Protein AF-L8LSF6-F1 (afdb_monomer)

Foldseek 3Di:
DEEEADQEEEEEEAEQEEYEYYQDHYAYEYEQYHYEYEEHNAYYAYEEADAYDAYAEENHAEAYEYEPHDPPPVPDHDADQDEYEYEDDHEAYEYEAGQHAYEYEDAYYAYEEENDHYQYEEYDHAEAYEYEDQYEAYEEEQYHYAYEEEDHHYAYEYEDAAEEYEYEQHDDEYEYEDYAYAYEEEPADEEYEYHPPHNPCPQDDLHEYEYERHYYAYEYEQDDQVDGQAADDRRGHYYHYAADDLSYAYAYHDDQNRHDADDDDDDDDAADDDDPDGGDDHDYPPDPDDDPVRHDHPPDD

Radius of gyration: 23.48 Å; Cα contacts (8 Å, |Δi|>4): 1046; chains: 1; bounding box: 62×34×68 Å

Secondary structure (DSSP, 8-state):
-EEE--SS--EEE--SS--EEE--SS--EEEEEESS-EEEEEESS-EEEEEESS-EEEEEES--EEESS-SSSTTSPPP-----EEEEEESS-EEEEESS--EEEEEESS-EEEEEBSS-EEEEEESS-EEE--BSS-EEEEEES--EEEEEES--EEEEEESS-EEEEEES--EEEEEESS-EEEEEESS-EEE-TT----TT---EEEEE--BS--EEEESBTTB-SS-SSSS--EEEESS--TT-EEEE-S-GGG------SSS-------TTS-------SS-S---TTS-------

pLDDT: mean 79.8, std 23.78, range [26.88, 98.88]

Structure (mmCIF, N/CA/C/O backbone):
data_AF-L8LSF6-F1
#
_entry.id   AF-L8LSF6-F1
#
loop_
_atom_site.group_PDB
_atom_site.id
_atom_site.type_symbol
_atom_site.label_atom_id
_atom_site.label_alt_id
_atom_site.label_comp_id
_atom_site.label_asym_id
_atom_site.label_entity_id
_atom_site.label_seq_id
_atom_site.pdbx_PDB_ins_code
_atom_site.Cartn_x
_atom_site.Cartn_y
_atom_site.Cartn_z
_atom_site.occupancy
_atom_site.B_iso_or_equiv
_atom_site.auth_seq_id
_atom_site.auth_comp_id
_atom_site.auth_asym_id
_atom_site.auth_atom_id
_atom_site.pdbx_PDB_model_num
ATOM 1 N N . MET A 1 1 ? 20.669 7.387 -18.468 1.00 93.50 1 MET A N 1
ATOM 2 C CA . MET A 1 1 ? 20.660 6.998 -19.905 1.00 93.50 1 MET A CA 1
ATOM 3 C C . MET A 1 1 ? 19.229 6.669 -20.332 1.00 93.50 1 MET A C 1
ATOM 5 O O . MET A 1 1 ? 18.447 6.375 -19.453 1.00 93.50 1 MET A O 1
ATOM 9 N N . LYS A 1 2 ? 18.848 6.714 -21.621 1.00 97.69 2 LYS A N 1
ATOM 10 C CA . LYS A 1 2 ? 17.538 6.194 -22.075 1.00 97.69 2 LYS A CA 1
ATOM 11 C C . LYS A 1 2 ? 17.713 4.888 -22.855 1.00 97.69 2 LYS A C 1
ATOM 13 O O . LYS A 1 2 ? 18.494 4.874 -23.808 1.00 97.69 2 LYS A O 1
ATOM 18 N N . ILE A 1 3 ? 16.976 3.846 -22.477 1.00 98.06 3 ILE A N 1
ATOM 19 C CA . ILE A 1 3 ? 16.931 2.532 -23.132 1.00 98.06 3 ILE A CA 1
ATOM 20 C C . ILE A 1 3 ? 15.466 2.223 -23.457 1.00 98.06 3 ILE A C 1
ATOM 22 O O . ILE A 1 3 ? 14.592 2.432 -22.625 1.00 98.06 3 ILE A O 1
ATOM 26 N N . VAL A 1 4 ? 15.192 1.771 -24.680 1.00 98.44 4 VAL A N 1
ATOM 27 C CA . VAL A 1 4 ? 13.837 1.418 -25.126 1.00 98.44 4 VAL A CA 1
ATOM 28 C C . VAL A 1 4 ? 13.896 0.051 -25.792 1.00 98.44 4 VAL A C 1
ATOM 30 O O . VAL A 1 4 ? 14.754 -0.158 -26.658 1.00 98.44 4 VAL A O 1
ATOM 33 N N . GLY A 1 5 ? 13.008 -0.844 -25.372 1.00 97.56 5 GLY A N 1
ATOM 34 C CA . GLY A 1 5 ? 12.790 -2.157 -25.952 1.00 97.56 5 GLY A CA 1
ATOM 35 C C . GLY A 1 5 ? 12.143 -2.107 -27.336 1.00 97.56 5 GLY A C 1
ATOM 36 O O . GLY A 1 5 ? 12.086 -1.084 -28.031 1.00 97.56 5 GLY A O 1
ATOM 37 N N . THR A 1 6 ? 11.697 -3.271 -27.769 1.00 98.06 6 THR A N 1
ATOM 38 C CA . THR A 1 6 ? 10.973 -3.533 -29.005 1.00 98.06 6 THR A CA 1
ATOM 39 C C . THR A 1 6 ? 9.492 -3.750 -28.691 1.00 98.06 6 THR A C 1
ATOM 41 O O . THR A 1 6 ? 8.981 -3.210 -27.731 1.00 98.06 6 THR A O 1
ATOM 44 N N . LEU A 1 7 ? 8.744 -4.436 -29.559 1.00 97.62 7 LEU A N 1
ATOM 45 C CA . LEU A 1 7 ? 7.342 -4.792 -29.284 1.00 97.62 7 LEU A CA 1
ATOM 46 C C . LEU A 1 7 ? 7.189 -6.279 -28.921 1.00 97.62 7 LEU A C 1
ATOM 48 O O . LEU A 1 7 ? 6.108 -6.844 -29.083 1.00 97.62 7 LEU A O 1
ATOM 52 N N . ASN A 1 8 ? 8.294 -6.934 -28.576 1.00 97.50 8 ASN A N 1
ATOM 53 C CA . ASN A 1 8 ? 8.340 -8.323 -28.136 1.00 97.50 8 ASN A CA 1
ATOM 54 C C . ASN A 1 8 ? 9.028 -8.354 -26.772 1.00 97.50 8 ASN A C 1
ATOM 56 O O . ASN A 1 8 ? 9.638 -7.372 -26.400 1.00 97.50 8 ASN A O 1
ATOM 60 N N . ALA A 1 9 ? 9.041 -9.517 -26.124 1.00 98.31 9 ALA A N 1
ATOM 61 C CA . ALA A 1 9 ? 9.809 -9.721 -24.901 1.00 98.31 9 ALA A CA 1
ATOM 62 C C . ALA A 1 9 ? 11.292 -9.330 -25.063 1.00 98.31 9 ALA A C 1
ATOM 64 O O . ALA A 1 9 ? 12.011 -9.906 -25.893 1.00 98.31 9 ALA A O 1
ATOM 65 N N . ASP A 1 10 ? 11.741 -8.404 -24.226 1.00 98.44 10 ASP A N 1
ATOM 66 C CA . ASP A 1 10 ? 13.081 -7.845 -24.188 1.00 98.44 10 ASP A CA 1
ATOM 67 C C . ASP A 1 10 ? 13.754 -8.040 -22.821 1.00 98.44 10 ASP A C 1
ATOM 69 O O . ASP A 1 10 ? 13.126 -8.221 -21.781 1.00 98.44 10 ASP A O 1
ATOM 73 N N . LEU A 1 11 ? 15.088 -8.006 -22.833 1.00 97.88 11 LEU A N 1
ATOM 74 C CA . LEU A 1 11 ? 15.914 -7.926 -21.630 1.00 97.88 11 LEU A CA 1
ATOM 75 C C . LEU A 1 11 ? 16.660 -6.593 -21.654 1.00 97.88 11 LEU A C 1
ATOM 77 O O . LEU A 1 11 ? 17.573 -6.409 -22.467 1.00 97.88 11 LEU A O 1
ATOM 81 N N . LEU A 1 12 ? 16.283 -5.683 -20.762 1.00 97.69 12 LEU A N 1
ATOM 82 C CA . LEU A 1 12 ? 16.881 -4.359 -20.634 1.00 97.69 12 LEU A CA 1
ATOM 83 C C . LEU A 1 12 ? 17.707 -4.276 -19.348 1.00 97.69 12 LEU A C 1
ATOM 85 O O . LEU A 1 12 ? 17.296 -4.747 -18.293 1.00 97.69 12 LEU A O 1
ATOM 89 N N . GLN A 1 13 ? 18.884 -3.663 -19.444 1.00 96.62 13 GLN A N 1
ATOM 90 C CA . GLN A 1 13 ? 19.806 -3.498 -18.324 1.00 96.62 13 GLN A CA 1
ATOM 91 C C . GLN A 1 13 ? 20.358 -2.078 -18.344 1.00 96.62 13 GLN A C 1
ATOM 93 O O . GLN A 1 13 ? 21.020 -1.680 -19.311 1.00 96.62 13 GLN A O 1
ATOM 98 N N . GLY A 1 14 ? 20.099 -1.338 -17.275 1.00 95.88 14 GLY A N 1
ATOM 99 C CA . GLY A 1 14 ? 20.700 -0.044 -17.033 1.00 95.88 14 GLY A CA 1
ATOM 100 C C . GLY A 1 14 ? 22.121 -0.142 -16.477 1.00 95.88 14 GLY A C 1
ATOM 101 O O . GLY A 1 14 ? 22.715 -1.219 -16.361 1.00 95.88 14 GLY A O 1
ATOM 102 N N . ASN A 1 15 ? 22.724 1.014 -16.230 1.00 93.50 15 ASN A N 1
ATOM 103 C CA . ASN A 1 15 ? 24.092 1.141 -15.739 1.00 93.50 15 ASN A CA 1
ATOM 104 C C . ASN A 1 15 ? 24.115 1.736 -14.323 1.00 93.50 15 ASN A C 1
ATOM 106 O O . ASN A 1 15 ? 23.178 1.553 -13.570 1.00 93.50 15 ASN A O 1
ATOM 110 N N . SER A 1 16 ? 25.224 2.361 -13.919 1.00 94.44 16 SER A N 1
ATOM 111 C CA . SER A 1 16 ? 25.367 2.952 -12.582 1.00 94.44 16 SER A CA 1
ATOM 112 C C . SER A 1 16 ? 24.934 4.422 -12.497 1.00 94.44 16 SER A C 1
ATOM 114 O O . SER A 1 16 ? 25.357 5.125 -11.583 1.00 94.44 16 SER A O 1
ATOM 116 N N . GLU A 1 17 ? 24.234 4.918 -13.513 1.00 95.44 17 GLU A N 1
ATOM 117 C CA . GLU A 1 17 ? 23.751 6.295 -13.609 1.00 95.44 17 GLU A CA 1
ATOM 118 C C . GLU A 1 17 ? 22.226 6.268 -13.655 1.00 95.44 17 GLU A C 1
ATOM 120 O O . GLU A 1 17 ? 21.672 5.303 -14.158 1.00 95.44 17 GLU A O 1
ATOM 125 N N . ASP A 1 18 ? 21.562 7.376 -13.336 1.00 96.62 18 ASP A N 1
ATOM 126 C CA . ASP A 1 18 ? 20.107 7.515 -13.478 1.00 96.62 18 ASP A CA 1
ATOM 127 C C . ASP A 1 18 ? 19.631 7.166 -14.903 1.00 96.62 18 ASP A C 1
ATOM 129 O O . ASP A 1 18 ? 20.057 7.773 -15.905 1.00 96.62 18 ASP A O 1
ATOM 133 N N . ASN A 1 19 ? 18.783 6.151 -15.035 1.00 97.56 19 ASN A N 1
ATOM 134 C CA . ASN A 1 19 ? 18.293 5.595 -16.290 1.00 97.56 19 ASN A CA 1
ATOM 135 C C . ASN A 1 19 ? 16.781 5.776 -16.471 1.00 97.56 19 ASN A C 1
ATOM 137 O O . ASN A 1 19 ? 16.013 5.887 -15.533 1.00 97.56 19 ASN A O 1
ATOM 141 N N . LEU A 1 20 ? 16.357 5.824 -17.732 1.00 98.12 20 LEU A N 1
ATOM 142 C CA . LEU A 1 20 ? 14.969 5.710 -18.161 1.00 98.12 20 LEU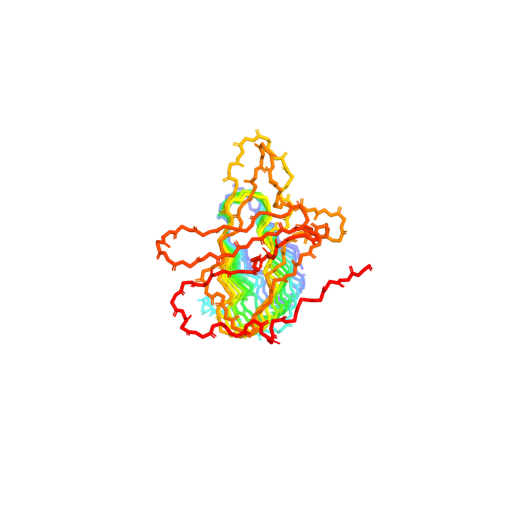 A CA 1
ATOM 143 C C . LEU A 1 20 ? 14.879 4.475 -19.054 1.00 98.12 20 LEU A C 1
ATOM 145 O O . LEU A 1 20 ? 15.460 4.477 -20.146 1.00 98.12 20 LEU A O 1
ATOM 149 N N . LEU A 1 21 ? 14.181 3.444 -18.591 1.00 98.56 21 LEU A N 1
ATOM 150 C CA . LEU A 1 21 ? 14.007 2.176 -19.293 1.00 98.56 21 LEU A CA 1
ATOM 151 C C . LEU A 1 21 ? 12.530 1.976 -19.649 1.00 98.56 21 LEU A C 1
ATOM 153 O O . LEU A 1 21 ? 11.662 2.126 -18.796 1.00 98.56 21 LEU A O 1
ATOM 157 N N . GLU A 1 22 ? 12.248 1.659 -20.913 1.00 98.62 22 GLU A N 1
ATOM 158 C CA . GLU A 1 22 ? 10.890 1.448 -21.437 1.00 98.62 22 GLU A CA 1
ATOM 159 C C . GLU A 1 22 ? 10.792 0.089 -22.148 1.00 98.62 22 GLU A C 1
ATOM 161 O O . GLU A 1 22 ? 11.479 -0.096 -23.155 1.00 98.62 22 GLU A O 1
ATOM 166 N N . GLY A 1 23 ? 9.942 -0.819 -21.655 1.00 98.19 23 GLY A N 1
ATOM 167 C CA . GLY A 1 23 ? 9.688 -2.151 -22.231 1.00 98.19 23 GLY A CA 1
ATOM 168 C C . GLY A 1 23 ? 8.837 -2.115 -23.506 1.00 98.19 23 GLY A C 1
ATOM 169 O O . GLY A 1 23 ? 9.268 -2.570 -24.562 1.00 98.19 23 GLY A O 1
ATOM 170 N N . LEU A 1 24 ? 7.729 -1.363 -23.456 1.00 98.12 24 LEU A N 1
ATOM 171 C CA . LEU A 1 24 ? 6.716 -1.161 -24.508 1.00 98.12 24 LEU A CA 1
ATOM 172 C C . LEU A 1 24 ? 5.642 -2.255 -24.577 1.00 98.12 24 LEU A C 1
ATOM 174 O O . LEU A 1 24 ? 4.530 -2.046 -24.108 1.00 98.12 24 LEU A O 1
ATOM 178 N N . GLN A 1 25 ? 5.876 -3.322 -25.333 1.00 97.50 25 GLN A N 1
ATOM 179 C CA . GLN A 1 25 ? 4.923 -4.414 -25.531 1.00 97.50 25 GLN A CA 1
ATOM 180 C C . GLN A 1 25 ? 5.674 -5.727 -25.411 1.00 97.50 25 GLN A C 1
ATOM 182 O O . GLN A 1 25 ? 6.729 -5.869 -26.019 1.00 97.50 25 GLN A O 1
ATOM 187 N N . GLY A 1 26 ? 5.016 -6.726 -24.839 1.00 97.94 26 GLY A N 1
ATOM 188 C CA . GLY A 1 26 ? 5.622 -8.031 -24.620 1.00 97.94 26 GLY A CA 1
ATOM 189 C C . GLY A 1 26 ? 6.007 -8.171 -23.158 1.00 97.94 26 GLY A C 1
ATOM 190 O O . GLY A 1 26 ? 5.872 -7.237 -22.397 1.00 97.94 26 GLY A O 1
ATOM 191 N N . ASN A 1 27 ? 6.414 -9.373 -22.773 1.00 98.50 27 ASN A N 1
ATOM 192 C CA . ASN A 1 27 ? 6.751 -9.661 -21.387 1.00 98.50 27 ASN A CA 1
ATOM 193 C C . ASN A 1 27 ? 8.243 -9.398 -21.207 1.00 98.50 27 ASN A C 1
ATOM 195 O O . ASN A 1 27 ? 9.072 -10.216 -21.629 1.00 98.50 27 ASN A O 1
ATOM 199 N N . ASP A 1 28 ? 8.571 -8.250 -20.645 1.00 98.56 28 ASP A N 1
ATOM 200 C CA . ASP A 1 28 ? 9.918 -7.720 -20.566 1.00 98.56 28 ASP A CA 1
ATOM 201 C C . ASP A 1 28 ? 10.577 -8.047 -19.227 1.00 98.56 28 ASP A C 1
ATOM 203 O O . ASP A 1 28 ? 9.947 -8.317 -18.208 1.00 98.56 28 ASP A O 1
ATOM 207 N N . THR A 1 29 ? 11.905 -8.062 -19.217 1.00 98.06 29 THR A N 1
ATOM 208 C CA . THR A 1 29 ? 12.697 -8.096 -17.989 1.00 98.06 29 THR A CA 1
ATOM 209 C C . THR A 1 29 ? 13.601 -6.878 -17.963 1.00 98.06 29 THR A C 1
ATOM 211 O O . THR A 1 29 ? 14.464 -6.728 -18.832 1.00 98.06 29 THR A O 1
ATOM 214 N N . ILE A 1 30 ? 13.422 -6.011 -16.970 1.00 97.62 30 ILE A N 1
ATOM 215 C CA . ILE A 1 30 ? 14.096 -4.715 -16.904 1.00 97.62 30 ILE A CA 1
ATOM 216 C C . ILE A 1 30 ? 14.821 -4.567 -15.567 1.00 97.62 30 ILE A C 1
ATOM 218 O O . ILE A 1 30 ? 14.207 -4.653 -14.509 1.00 97.62 30 ILE A O 1
ATOM 222 N N . PHE A 1 31 ? 16.125 -4.302 -15.631 1.00 96.38 31 PHE A N 1
ATOM 223 C CA . PHE A 1 31 ? 16.976 -4.013 -14.476 1.00 96.38 31 PHE A CA 1
ATOM 224 C C . PHE A 1 31 ? 17.451 -2.556 -14.527 1.00 96.38 31 PHE A C 1
ATOM 226 O O . PHE A 1 31 ? 18.089 -2.172 -15.513 1.00 96.38 31 PHE A O 1
ATOM 233 N N . GLY A 1 32 ? 17.164 -1.766 -13.489 1.00 95.00 32 GLY A N 1
ATOM 234 C CA . GLY A 1 32 ? 17.585 -0.365 -13.353 1.00 95.00 32 GLY A CA 1
ATOM 235 C C . GLY A 1 32 ? 19.099 -0.235 -13.220 1.00 95.00 32 GLY A C 1
ATOM 236 O O . GLY A 1 32 ? 19.755 0.351 -14.081 1.00 95.00 32 GLY A O 1
ATOM 237 N N . GLY A 1 33 ? 19.674 -0.935 -12.244 1.00 92.12 33 GLY A N 1
ATOM 238 C CA . GLY A 1 33 ? 21.109 -0.912 -11.993 1.00 92.12 33 GLY A CA 1
ATOM 239 C C . GLY A 1 33 ? 21.443 -0.117 -10.736 1.00 92.12 33 GLY A C 1
ATOM 240 O O . GLY A 1 33 ? 20.967 -0.399 -9.643 1.00 92.12 33 GLY A O 1
ATOM 241 N N . SER A 1 34 ? 22.365 0.832 -10.839 1.00 90.88 34 SER A N 1
ATOM 242 C CA . SER A 1 34 ? 22.569 1.792 -9.749 1.00 90.88 34 SER A CA 1
ATOM 243 C C . SER A 1 34 ? 22.211 3.187 -10.220 1.00 90.88 34 SER A C 1
ATOM 245 O O . SER A 1 34 ? 22.379 3.491 -11.395 1.00 90.88 34 SER A O 1
ATOM 247 N N . GLY A 1 35 ? 21.890 4.068 -9.283 1.00 91.69 35 GLY A N 1
ATOM 248 C CA . GLY A 1 35 ? 21.400 5.402 -9.608 1.00 91.69 35 GLY A CA 1
ATOM 249 C C . GLY A 1 35 ? 19.890 5.447 -9.458 1.00 91.69 35 GLY A C 1
ATOM 250 O O . GLY A 1 35 ? 19.274 4.468 -9.066 1.00 91.69 35 GLY A O 1
ATOM 251 N N . ASN A 1 36 ? 19.314 6.617 -9.695 1.00 94.12 36 ASN A N 1
ATOM 252 C CA . ASN A 1 36 ? 17.884 6.812 -9.522 1.00 94.12 36 ASN A CA 1
ATOM 253 C C . ASN A 1 36 ? 17.183 6.547 -10.849 1.00 94.12 36 ASN A C 1
ATOM 255 O O . ASN A 1 36 ? 17.224 7.392 -11.755 1.00 94.12 36 ASN A O 1
ATOM 259 N N . ASP A 1 37 ? 16.563 5.382 -10.978 1.00 96.56 37 ASP A N 1
ATOM 260 C CA . ASP A 1 37 ? 16.039 4.920 -12.250 1.00 96.56 37 ASP A CA 1
ATOM 261 C C . ASP A 1 37 ? 14.533 5.165 -12.387 1.00 96.56 37 ASP A C 1
ATOM 263 O O . ASP A 1 37 ? 13.763 5.264 -11.435 1.00 96.56 37 ASP A O 1
ATOM 267 N N . THR A 1 38 ? 14.087 5.309 -13.630 1.00 98.00 38 THR A N 1
ATOM 268 C CA . THR A 1 38 ? 12.677 5.279 -14.014 1.00 98.00 38 THR A CA 1
ATOM 269 C C . THR A 1 38 ? 12.462 4.089 -14.934 1.00 98.00 38 THR A C 1
ATOM 271 O O . THR A 1 38 ? 13.026 4.040 -16.031 1.00 98.00 38 THR A O 1
ATOM 274 N N . ILE A 1 39 ? 11.636 3.142 -14.502 1.00 98.38 39 ILE A N 1
ATOM 275 C CA . ILE A 1 39 ? 11.377 1.880 -15.194 1.00 98.38 39 ILE A CA 1
ATOM 276 C C . ILE A 1 39 ? 9.898 1.814 -15.571 1.00 98.38 39 ILE A C 1
ATOM 278 O O . ILE A 1 39 ? 9.035 1.948 -14.708 1.00 98.38 39 ILE A O 1
ATOM 282 N N . LEU A 1 40 ? 9.611 1.613 -16.858 1.00 98.56 40 LEU A N 1
ATOM 283 C CA . LEU A 1 40 ? 8.259 1.548 -17.415 1.00 98.56 40 LEU A CA 1
ATOM 284 C C . LEU A 1 40 ? 8.085 0.235 -18.199 1.00 98.56 40 LEU A C 1
ATOM 286 O O . LEU A 1 40 ? 8.625 0.134 -19.305 1.00 98.56 40 LEU A O 1
ATOM 290 N N . GLY A 1 41 ? 7.340 -0.737 -17.665 1.00 98.19 41 GLY A N 1
ATOM 291 C CA . GLY A 1 41 ? 7.027 -2.006 -18.350 1.00 98.19 41 GLY A CA 1
ATOM 292 C C . GLY A 1 41 ? 6.088 -1.804 -19.546 1.00 98.19 41 GLY A C 1
ATOM 293 O O . GLY A 1 41 ? 6.440 -2.048 -20.701 1.00 98.19 41 GLY A O 1
ATOM 294 N N . GLN A 1 42 ? 4.995 -1.083 -19.293 1.00 98.25 42 GLN A N 1
ATOM 295 C CA . GLN A 1 42 ? 3.930 -0.700 -20.224 1.00 98.25 42 GLN A CA 1
ATOM 296 C C . GLN A 1 42 ? 2.914 -1.795 -20.533 1.00 98.25 42 GLN A C 1
ATOM 298 O O . GLN A 1 42 ? 1.793 -1.666 -20.067 1.00 98.25 42 GLN A O 1
ATOM 303 N N . LYS A 1 43 ? 3.175 -2.760 -21.414 1.00 98.31 43 LYS A N 1
ATOM 304 C CA . LYS A 1 43 ? 2.180 -3.785 -21.772 1.00 98.31 43 LYS A CA 1
ATOM 305 C C . LYS A 1 43 ? 2.823 -5.153 -21.812 1.00 98.31 43 LYS A C 1
ATOM 307 O O . LYS A 1 43 ? 3.681 -5.369 -22.657 1.00 98.31 43 LYS A O 1
ATOM 312 N N . GLY A 1 44 ? 2.175 -6.112 -21.179 1.00 98.38 44 GLY A N 1
ATOM 313 C CA . GLY A 1 44 ? 2.676 -7.468 -21.041 1.00 98.38 44 GLY A CA 1
ATOM 314 C C . GLY A 1 44 ? 2.850 -7.771 -19.567 1.00 98.38 44 GLY A C 1
ATOM 315 O O . GLY A 1 44 ? 2.636 -6.903 -18.738 1.00 98.38 44 GLY A O 1
ATOM 316 N N . ASP A 1 45 ? 3.170 -9.021 -19.264 1.00 98.56 45 ASP A N 1
ATOM 317 C CA . ASP A 1 45 ? 3.470 -9.414 -17.890 1.00 98.56 45 ASP A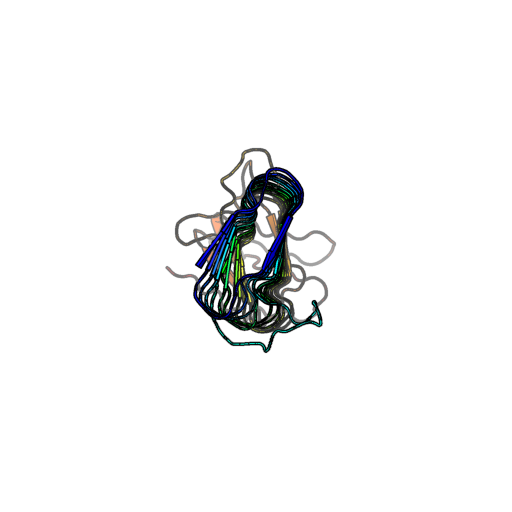 CA 1
ATOM 318 C C . ASP A 1 45 ? 4.982 -9.250 -17.683 1.00 98.56 45 ASP A C 1
ATOM 320 O O . ASP A 1 45 ? 5.769 -10.081 -18.162 1.00 98.56 45 ASP A O 1
ATOM 324 N N . ASP A 1 46 ? 5.387 -8.169 -17.029 1.00 98.56 46 ASP A N 1
ATOM 325 C CA . ASP A 1 46 ? 6.770 -7.715 -16.939 1.00 98.56 46 ASP A CA 1
ATOM 326 C C . ASP A 1 46 ? 7.443 -8.108 -15.614 1.00 98.56 46 ASP A C 1
ATOM 328 O O . ASP A 1 46 ? 6.820 -8.247 -14.561 1.00 98.56 46 ASP A O 1
ATOM 332 N N . LEU A 1 47 ? 8.767 -8.275 -15.648 1.00 97.81 47 LEU A N 1
ATOM 333 C CA . LEU A 1 47 ? 9.621 -8.396 -14.466 1.00 97.81 47 LEU A CA 1
ATOM 334 C C . LEU A 1 47 ? 10.503 -7.152 -14.348 1.00 97.81 47 LEU A C 1
ATOM 336 O O . LEU A 1 47 ? 11.457 -6.983 -15.112 1.00 97.81 47 LEU A O 1
ATOM 340 N N . LEU A 1 48 ? 10.222 -6.310 -13.358 1.00 97.62 48 LEU A N 1
ATOM 341 C CA . LEU A 1 48 ? 10.888 -5.023 -13.165 1.00 97.62 48 LEU A CA 1
ATOM 342 C C . LEU A 1 48 ? 11.704 -5.031 -11.872 1.00 97.62 48 LEU A C 1
ATOM 344 O O . LEU A 1 48 ? 11.196 -5.391 -10.812 1.00 97.62 48 LEU A O 1
ATOM 348 N N . VAL A 1 49 ? 12.974 -4.632 -11.948 1.00 95.75 49 VAL A N 1
ATOM 349 C CA . VAL A 1 49 ? 13.891 -4.611 -10.803 1.00 95.75 49 VAL A CA 1
ATOM 350 C C . VAL A 1 49 ? 14.615 -3.268 -10.733 1.00 95.75 49 VAL A C 1
ATOM 352 O O . VAL A 1 49 ? 15.398 -2.965 -11.632 1.00 95.75 49 VAL A O 1
ATOM 355 N N . GLY A 1 50 ? 14.384 -2.485 -9.674 1.00 92.88 50 GLY A N 1
ATOM 356 C CA . GLY A 1 50 ? 15.043 -1.181 -9.465 1.00 92.88 50 GLY A CA 1
ATOM 357 C C . GLY A 1 50 ? 16.542 -1.318 -9.185 1.00 92.88 50 GLY A C 1
ATOM 358 O O . GLY A 1 50 ? 17.374 -0.808 -9.925 1.00 92.88 50 GLY A O 1
ATOM 359 N N . GLU A 1 51 ? 16.872 -2.184 -8.221 1.00 91.12 51 GLU A N 1
ATOM 360 C CA . GLU A 1 51 ? 18.216 -2.423 -7.674 1.00 91.12 51 GLU A CA 1
ATOM 361 C C . GLU A 1 51 ? 18.688 -1.363 -6.657 1.00 91.12 51 GLU A C 1
ATOM 363 O O . GLU A 1 51 ? 18.360 -1.501 -5.477 1.00 91.12 51 GLU A O 1
ATOM 368 N N . SER A 1 52 ? 19.578 -0.424 -6.994 1.00 89.44 52 SER A N 1
ATOM 369 C CA . SER A 1 52 ? 20.145 0.513 -6.005 1.00 89.44 52 SER A CA 1
ATOM 370 C C . SER A 1 52 ? 19.952 1.971 -6.377 1.00 89.44 52 SER A C 1
ATOM 372 O O . SER A 1 52 ? 20.646 2.472 -7.247 1.00 89.44 52 SER A O 1
ATOM 374 N N . GLY A 1 53 ? 19.203 2.683 -5.554 1.00 89.25 53 GLY A N 1
ATOM 375 C CA . GLY A 1 53 ? 18.975 4.115 -5.665 1.00 89.25 53 GLY A CA 1
ATOM 376 C C . GLY A 1 53 ? 17.543 4.402 -5.245 1.00 89.25 53 GLY A C 1
ATOM 377 O O . GLY A 1 53 ? 16.890 3.528 -4.673 1.00 89.25 53 GLY A O 1
ATOM 378 N N . PHE A 1 54 ? 17.084 5.618 -5.525 1.00 91.25 54 PHE A N 1
ATOM 379 C CA . PHE A 1 54 ? 15.673 5.973 -5.487 1.00 91.25 54 PHE A CA 1
ATOM 380 C C . PHE A 1 54 ? 15.073 5.673 -6.859 1.00 91.25 54 PHE A C 1
ATOM 382 O O . PHE A 1 54 ? 15.316 6.414 -7.815 1.00 91.25 54 PHE A O 1
ATOM 389 N N . ASP A 1 55 ? 14.259 4.631 -6.942 1.00 94.56 55 ASP A N 1
ATOM 390 C CA . ASP A 1 55 ? 13.662 4.182 -8.191 1.00 94.56 55 ASP A CA 1
ATOM 391 C C . ASP A 1 55 ? 12.171 4.531 -8.273 1.00 94.56 55 ASP A C 1
ATOM 393 O O . ASP A 1 55 ? 11.426 4.519 -7.285 1.00 94.56 55 ASP A O 1
ATOM 397 N N . VAL A 1 56 ? 11.725 4.836 -9.493 1.00 97.25 56 VAL A N 1
ATOM 398 C CA . VAL A 1 56 ? 10.313 4.970 -9.862 1.00 97.25 56 VAL A CA 1
ATOM 399 C C . VAL A 1 56 ? 9.967 3.867 -10.851 1.00 97.25 56 VAL A C 1
ATOM 401 O O . VAL A 1 56 ? 10.455 3.873 -11.983 1.00 97.25 56 VAL A O 1
ATOM 404 N N . ILE A 1 57 ? 9.105 2.939 -10.448 1.00 97.88 57 ILE A N 1
ATOM 405 C CA . ILE A 1 57 ? 8.762 1.754 -11.242 1.00 97.88 57 ILE A CA 1
ATOM 406 C C . ILE A 1 57 ? 7.264 1.746 -11.551 1.00 97.88 57 ILE A C 1
ATOM 408 O O . ILE A 1 57 ? 6.441 1.972 -10.665 1.00 97.88 57 ILE A O 1
ATOM 412 N N . GLN A 1 58 ? 6.912 1.497 -12.810 1.00 98.44 58 GLN A N 1
ATOM 413 C CA . GLN A 1 58 ? 5.534 1.307 -13.267 1.00 98.44 58 GLN A CA 1
ATOM 414 C C . GLN A 1 58 ? 5.447 0.014 -14.077 1.00 98.44 58 GLN A C 1
ATOM 416 O O . GLN A 1 58 ? 6.125 -0.087 -15.104 1.00 98.44 58 GLN A O 1
ATOM 421 N N . GLY A 1 59 ? 4.627 -0.932 -13.614 1.00 97.75 59 GLY A N 1
ATOM 422 C CA . GLY A 1 59 ? 4.294 -2.172 -14.318 1.00 97.75 59 GLY A CA 1
ATOM 423 C C . GLY A 1 59 ? 3.583 -1.860 -15.629 1.00 97.75 59 GLY A C 1
ATOM 424 O O . GLY A 1 59 ? 4.184 -1.873 -16.704 1.00 97.75 59 GLY A O 1
ATOM 425 N N . GLY A 1 60 ? 2.356 -1.359 -15.516 1.00 98.06 60 GLY A N 1
ATOM 426 C CA . GLY A 1 60 ? 1.553 -0.928 -16.649 1.00 98.06 60 GLY A CA 1
ATOM 427 C C . GLY A 1 60 ? 0.341 -1.827 -16.826 1.00 98.06 60 GLY A C 1
ATOM 428 O O . GLY A 1 60 ? -0.547 -1.839 -15.990 1.00 98.06 60 GLY A O 1
ATOM 429 N N . ASN A 1 61 ? 0.217 -2.463 -17.981 1.00 97.88 61 ASN A N 1
ATOM 430 C CA . ASN A 1 61 ? -0.893 -3.335 -18.319 1.00 97.88 61 ASN A CA 1
ATOM 431 C C . ASN A 1 61 ? -0.412 -4.780 -18.390 1.00 97.88 61 ASN A C 1
ATOM 433 O O . ASN A 1 61 ? 0.277 -5.121 -19.349 1.00 97.88 61 ASN A O 1
ATOM 437 N N . GLY A 1 62 ? -0.958 -5.643 -17.550 1.00 97.81 62 GLY A N 1
ATOM 438 C CA . GLY A 1 62 ? -0.564 -7.042 -17.461 1.00 97.81 62 GLY A CA 1
ATOM 439 C C . GLY A 1 62 ? -0.291 -7.391 -16.011 1.00 97.81 62 GLY A C 1
ATOM 440 O O . GLY A 1 62 ? -0.373 -6.540 -15.143 1.00 97.81 62 GLY A O 1
ATOM 441 N N . ASN A 1 63 ? -0.032 -8.661 -15.741 1.00 98.31 63 ASN A N 1
ATOM 442 C CA . ASN A 1 63 ? 0.232 -9.095 -14.377 1.00 98.31 63 ASN A CA 1
ATOM 443 C C . ASN A 1 63 ? 1.737 -9.008 -14.128 1.00 98.31 63 ASN A C 1
ATOM 445 O O . ASN A 1 63 ? 2.489 -9.926 -14.474 1.00 98.31 63 ASN A O 1
ATOM 449 N N . ASP A 1 64 ? 2.172 -7.912 -13.532 1.00 98.44 64 ASP A N 1
ATOM 450 C CA . ASP A 1 64 ? 3.570 -7.556 -13.395 1.00 98.44 64 ASP A CA 1
ATOM 451 C C . ASP A 1 64 ? 4.175 -8.086 -12.091 1.00 98.44 64 ASP A C 1
ATOM 453 O O . ASP A 1 64 ? 3.520 -8.357 -11.083 1.00 98.44 64 ASP A O 1
ATOM 457 N N . THR A 1 65 ? 5.490 -8.280 -12.100 1.00 98.06 65 THR A N 1
ATOM 458 C CA . THR A 1 65 ? 6.274 -8.564 -10.899 1.00 98.06 65 THR A CA 1
ATOM 459 C C . THR A 1 65 ? 7.326 -7.484 -10.723 1.00 98.06 65 THR A C 1
ATOM 461 O O . THR A 1 65 ? 8.272 -7.374 -11.503 1.00 98.06 65 THR A O 1
ATOM 464 N N . ILE A 1 66 ? 7.186 -6.710 -9.655 1.00 96.62 66 ILE A N 1
ATOM 465 C CA . ILE A 1 66 ? 8.039 -5.578 -9.332 1.00 96.62 66 ILE A CA 1
ATOM 466 C C . ILE A 1 66 ? 8.850 -5.907 -8.083 1.00 96.62 66 ILE A C 1
ATOM 468 O O . ILE A 1 66 ? 8.311 -6.132 -7.001 1.00 96.62 66 ILE A O 1
ATOM 472 N N . TYR A 1 67 ? 10.169 -5.878 -8.224 1.00 94.38 67 TYR A N 1
ATOM 473 C CA . TYR A 1 67 ? 11.102 -5.839 -7.109 1.00 94.38 67 TYR A CA 1
ATOM 474 C C . TYR A 1 67 ? 11.715 -4.448 -7.057 1.00 94.38 67 TYR A C 1
ATOM 476 O O . TYR A 1 67 ? 12.647 -4.148 -7.804 1.00 94.38 67 TYR A O 1
ATOM 484 N N . VAL A 1 68 ? 11.234 -3.609 -6.143 1.00 88.38 68 VAL A N 1
ATOM 485 C CA . VAL A 1 68 ? 11.860 -2.311 -5.865 1.00 88.38 68 VAL A CA 1
ATOM 486 C C . VAL A 1 68 ? 13.344 -2.525 -5.571 1.00 88.38 68 VAL A C 1
ATOM 488 O O . VAL A 1 68 ? 14.217 -1.920 -6.190 1.00 88.38 68 VAL A O 1
ATOM 491 N N . LYS A 1 69 ? 13.638 -3.518 -4.724 1.00 82.50 69 LYS A N 1
ATOM 492 C CA . LYS A 1 69 ? 14.991 -4.010 -4.502 1.00 82.50 69 LYS A CA 1
ATOM 493 C C . LYS A 1 69 ? 15.010 -5.522 -4.352 1.00 82.50 69 LYS A C 1
ATOM 495 O O . LYS A 1 69 ? 14.113 -6.124 -3.777 1.00 82.50 69 LYS A O 1
ATOM 500 N N . THR A 1 70 ? 16.066 -6.161 -4.843 1.00 64.88 70 THR A N 1
ATOM 501 C CA . THR A 1 70 ? 16.250 -7.611 -4.706 1.00 64.88 70 THR A CA 1
ATOM 502 C C . THR A 1 70 ? 17.358 -7.950 -3.710 1.00 64.88 70 THR A C 1
ATOM 504 O O . THR A 1 70 ? 18.387 -7.289 -3.654 1.00 64.88 70 THR A O 1
ATOM 507 N N . THR A 1 71 ? 17.196 -9.045 -2.966 1.00 51.66 71 THR A N 1
ATOM 508 C CA . THR A 1 71 ? 18.324 -9.891 -2.523 1.00 51.66 71 THR A CA 1
ATOM 509 C C . THR A 1 71 ? 18.242 -11.312 -3.108 1.00 51.66 71 THR A C 1
ATOM 511 O O . THR A 1 71 ? 19.201 -12.083 -3.018 1.00 51.66 71 THR A O 1
ATOM 514 N N . GLU A 1 72 ? 17.115 -11.666 -3.743 1.00 45.44 72 GLU A N 1
ATOM 515 C CA . GLU A 1 72 ? 16.771 -13.027 -4.177 1.00 45.44 72 GLU A CA 1
ATOM 516 C C . GLU A 1 72 ? 17.143 -13.335 -5.631 1.00 45.44 72 GLU A C 1
ATOM 518 O O . GLU A 1 72 ? 17.570 -14.453 -5.945 1.00 45.44 72 GLU A O 1
ATOM 523 N N . VAL A 1 73 ? 17.113 -12.337 -6.514 1.00 46.97 73 VAL A N 1
ATOM 524 C CA . VAL A 1 73 ? 17.883 -12.374 -7.758 1.00 46.97 73 VAL A CA 1
ATOM 525 C C . VAL A 1 73 ? 19.347 -12.264 -7.341 1.00 46.97 73 VAL A C 1
ATOM 527 O O . VAL A 1 73 ? 19.876 -11.171 -7.157 1.00 46.97 73 VAL A O 1
ATOM 530 N N . LYS A 1 74 ? 19.970 -13.429 -7.116 1.00 39.09 74 LYS A N 1
ATOM 531 C CA . LYS A 1 74 ? 21.362 -13.681 -6.685 1.00 39.09 74 LYS A CA 1
ATOM 532 C C . LYS A 1 74 ? 22.434 -13.121 -7.631 1.00 39.09 74 LYS A C 1
ATOM 534 O O . LYS A 1 74 ? 23.451 -13.775 -7.867 1.00 39.09 74 LYS A O 1
ATOM 539 N N . LEU A 1 75 ? 22.217 -11.945 -8.202 1.00 41.12 75 LEU A N 1
ATOM 540 C CA . LEU A 1 75 ? 23.161 -11.325 -9.098 1.00 41.12 75 LEU A CA 1
ATOM 541 C C . LEU A 1 75 ? 23.848 -10.106 -8.479 1.00 41.12 75 LEU A C 1
ATOM 543 O O . LEU A 1 75 ? 25.067 -10.200 -8.408 1.00 41.12 75 LEU A O 1
ATOM 547 N N . PHE A 1 76 ? 23.201 -9.052 -7.946 1.00 35.88 76 PHE A N 1
ATOM 548 C CA . PHE A 1 76 ? 23.998 -7.836 -7.635 1.00 35.88 76 PHE A CA 1
ATOM 549 C C . PHE A 1 76 ? 23.609 -6.884 -6.487 1.00 35.88 76 PHE A C 1
ATOM 551 O O . PHE A 1 76 ? 24.382 -5.962 -6.238 1.00 35.88 76 PHE A O 1
ATOM 558 N N . ALA A 1 77 ? 22.529 -7.055 -5.727 1.00 38.88 77 ALA A N 1
ATOM 559 C CA . ALA A 1 77 ? 22.099 -5.963 -4.841 1.00 38.88 77 ALA A CA 1
ATOM 560 C C . ALA A 1 77 ? 22.612 -6.057 -3.385 1.00 38.88 77 ALA A C 1
ATOM 562 O O . ALA A 1 77 ? 22.384 -7.026 -2.660 1.00 38.88 77 ALA A O 1
ATOM 563 N N . THR A 1 78 ? 23.295 -4.995 -2.944 1.00 42.97 78 THR A N 1
ATOM 564 C CA . THR A 1 78 ? 23.475 -4.646 -1.527 1.00 42.97 78 THR A CA 1
ATOM 565 C C . THR A 1 78 ? 22.285 -3.804 -1.085 1.00 42.97 78 THR A C 1
ATOM 567 O O . THR A 1 78 ? 22.052 -2.746 -1.669 1.00 42.97 78 THR A O 1
ATOM 570 N N . ALA A 1 79 ? 21.538 -4.259 -0.077 1.00 51.84 79 ALA A N 1
ATOM 571 C CA . ALA A 1 79 ? 20.431 -3.509 0.511 1.00 51.84 79 ALA A CA 1
ATOM 572 C C . ALA A 1 79 ? 20.886 -2.104 0.959 1.00 51.84 79 ALA A C 1
ATOM 574 O O . ALA A 1 79 ? 21.960 -1.940 1.542 1.00 51.84 79 ALA A O 1
ATOM 575 N N . THR A 1 80 ? 20.106 -1.086 0.602 1.00 57.53 80 THR A N 1
ATOM 576 C CA . THR A 1 80 ? 20.279 0.308 1.035 1.00 57.53 80 THR A CA 1
ATOM 577 C C . THR A 1 80 ? 18.914 0.781 1.511 1.00 57.53 80 THR A C 1
ATOM 579 O O . THR A 1 80 ? 17.901 0.337 0.982 1.00 57.53 80 THR A O 1
ATOM 582 N N . SER A 1 81 ? 18.894 1.658 2.510 1.00 68.81 81 SER A N 1
ATOM 583 C CA . SER A 1 81 ? 17.686 2.168 3.169 1.00 68.81 81 SER A CA 1
ATOM 584 C C . SER A 1 81 ? 17.012 3.302 2.381 1.00 68.81 81 SER A C 1
ATOM 586 O O . SER A 1 81 ? 16.650 4.325 2.967 1.00 68.81 81 SER A O 1
ATOM 588 N N . GLU A 1 82 ? 16.985 3.212 1.053 1.00 82.31 82 GLU A N 1
ATOM 589 C CA . GLU A 1 82 ? 16.429 4.270 0.204 1.00 82.31 82 GLU A CA 1
ATOM 590 C C . GLU A 1 82 ? 14.942 4.035 -0.025 1.00 82.31 82 GLU A C 1
ATOM 592 O O . GLU A 1 82 ? 14.534 2.909 -0.268 1.00 82.31 82 GLU A O 1
ATOM 597 N N . SER A 1 83 ? 14.155 5.102 0.092 1.00 87.81 83 SER A N 1
ATOM 598 C CA . SER A 1 83 ? 12.736 5.113 -0.262 1.00 87.81 83 SER A CA 1
ATOM 599 C C . SER A 1 83 ? 12.554 4.976 -1.766 1.00 87.81 83 SER A C 1
ATOM 601 O O . SER A 1 83 ? 13.354 5.524 -2.512 1.00 87.81 83 SER A O 1
ATOM 603 N N . ASN A 1 84 ? 11.470 4.355 -2.211 1.00 92.00 84 ASN A N 1
ATOM 604 C CA . ASN A 1 84 ? 11.138 4.220 -3.627 1.00 92.00 84 ASN A CA 1
ATOM 605 C C . ASN A 1 84 ? 9.647 4.424 -3.878 1.00 92.00 84 ASN A C 1
ATOM 607 O O . ASN A 1 84 ? 8.841 4.558 -2.951 1.00 92.00 84 ASN A O 1
ATOM 611 N N . LEU A 1 85 ? 9.285 4.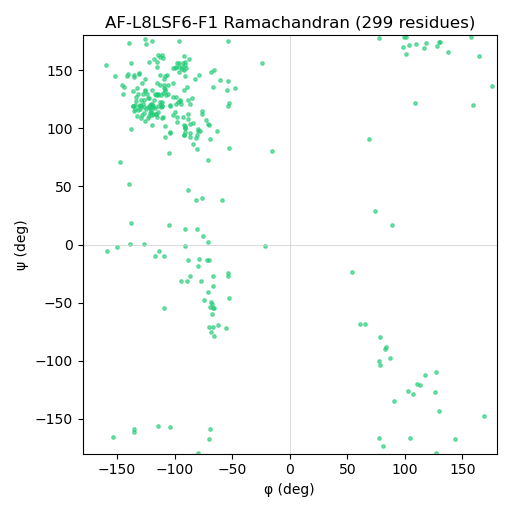446 -5.160 1.00 95.19 85 LEU A N 1
ATOM 612 C CA . LEU A 1 85 ? 7.912 4.580 -5.614 1.00 95.19 85 LEU A CA 1
ATOM 613 C C . LEU A 1 85 ? 7.585 3.515 -6.666 1.00 95.19 85 LEU A C 1
ATOM 615 O O . LEU A 1 85 ? 8.183 3.506 -7.742 1.00 95.19 85 LEU A O 1
ATOM 619 N N . ALA A 1 86 ? 6.603 2.661 -6.383 1.00 96.62 86 ALA A N 1
ATOM 620 C CA . ALA A 1 86 ? 6.156 1.619 -7.305 1.00 96.62 86 ALA A CA 1
ATOM 621 C C . ALA A 1 86 ? 4.651 1.691 -7.582 1.00 96.62 86 ALA A C 1
ATOM 623 O O . ALA A 1 86 ? 3.852 1.964 -6.684 1.00 96.62 86 ALA A O 1
ATOM 624 N N . TYR A 1 87 ? 4.285 1.411 -8.830 1.00 98.06 87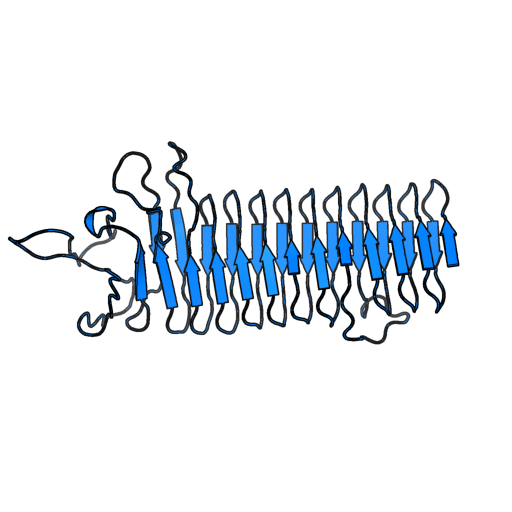 TYR A N 1
ATOM 625 C CA . TYR A 1 87 ? 2.910 1.273 -9.297 1.00 98.06 87 TYR A CA 1
ATOM 626 C C . TYR A 1 87 ? 2.761 -0.045 -10.065 1.00 98.06 87 TYR A C 1
ATOM 628 O O . TYR A 1 87 ? 3.493 -0.245 -11.035 1.00 98.06 87 TYR A O 1
ATOM 636 N N . GLY A 1 88 ? 1.820 -0.901 -9.664 1.00 97.25 88 GLY A N 1
ATOM 637 C CA . GLY A 1 88 ? 1.411 -2.078 -10.440 1.00 97.25 88 GLY A CA 1
ATOM 638 C C . GLY A 1 88 ? 0.654 -1.675 -11.711 1.00 97.25 88 GLY A C 1
ATOM 639 O O . GLY A 1 88 ? 1.133 -1.864 -12.823 1.00 97.25 88 GLY A O 1
ATOM 640 N N . ASN A 1 89 ? -0.394 -0.869 -11.512 1.00 98.19 89 ASN A N 1
ATOM 641 C CA . ASN A 1 89 ? -1.299 -0.293 -12.510 1.00 98.19 89 ASN A CA 1
ATOM 642 C C . ASN A 1 89 ? -2.492 -1.190 -12.874 1.00 98.19 89 ASN A C 1
ATOM 644 O O . ASN A 1 89 ? -3.526 -1.039 -12.233 1.00 98.19 89 ASN A O 1
ATOM 648 N N . GLN A 1 90 ? -2.458 -1.963 -13.957 1.00 98.06 90 GLN A N 1
ATOM 649 C CA . GLN A 1 90 ? -3.576 -2.827 -14.351 1.00 98.06 90 GLN A CA 1
ATOM 650 C C . GLN A 1 90 ? -3.132 -4.277 -14.395 1.00 98.06 90 GLN A C 1
ATOM 652 O O . GLN A 1 90 ? -2.378 -4.619 -15.296 1.00 98.06 90 GLN A O 1
ATOM 657 N N . GLY A 1 91 ? -3.768 -5.139 -13.617 1.00 98.00 91 GLY A N 1
ATOM 658 C CA . GLY A 1 91 ? -3.489 -6.569 -13.609 1.00 98.00 91 GLY A CA 1
ATOM 659 C C . GLY A 1 91 ? -3.293 -7.058 -12.186 1.00 98.00 91 GLY A C 1
ATOM 660 O O . GLY A 1 91 ? -3.320 -6.279 -11.254 1.00 98.00 91 GLY A O 1
ATOM 661 N N . ASP A 1 92 ? -3.150 -8.367 -12.021 1.00 98.62 92 ASP A N 1
ATOM 662 C CA . ASP A 1 92 ? -2.891 -8.954 -10.705 1.00 98.62 92 ASP A CA 1
ATOM 663 C C . ASP A 1 92 ? -1.373 -8.943 -10.446 1.00 98.62 92 ASP A C 1
ATOM 665 O O . ASP A 1 92 ? -0.651 -9.871 -10.856 1.00 98.62 92 ASP A O 1
ATOM 669 N N . ASP A 1 93 ? -0.887 -7.891 -9.795 1.00 98.56 93 ASP A N 1
ATOM 670 C CA . ASP A 1 93 ? 0.531 -7.575 -9.661 1.00 98.56 93 ASP A CA 1
ATOM 671 C C . ASP A 1 93 ? 1.168 -8.178 -8.403 1.00 98.56 93 ASP A C 1
ATOM 673 O O . ASP A 1 93 ? 0.533 -8.505 -7.398 1.00 98.56 93 ASP A O 1
ATOM 677 N N . ARG A 1 94 ? 2.490 -8.356 -8.442 1.00 98.56 94 ARG A N 1
ATOM 678 C CA . ARG A 1 94 ? 3.305 -8.751 -7.284 1.00 98.56 94 ARG A CA 1
ATOM 679 C C . ARG A 1 94 ? 4.375 -7.713 -7.039 1.00 98.56 94 ARG A C 1
ATOM 681 O O . ARG A 1 94 ? 5.330 -7.637 -7.807 1.00 98.56 94 ARG A O 1
ATOM 688 N N . ILE A 1 95 ? 4.257 -6.961 -5.953 1.00 97.62 95 ILE A N 1
ATOM 689 C CA . ILE A 1 95 ? 5.150 -5.844 -5.655 1.00 97.62 95 ILE A CA 1
ATOM 690 C C . ILE A 1 95 ? 5.866 -6.082 -4.329 1.00 97.62 95 ILE A C 1
ATOM 692 O O . ILE A 1 95 ? 5.252 -6.206 -3.272 1.00 97.62 95 ILE A O 1
ATOM 696 N N . PHE A 1 96 ? 7.192 -6.116 -4.388 1.00 95.69 96 PHE A N 1
ATOM 697 C CA . PHE A 1 96 ? 8.067 -6.265 -3.233 1.00 95.69 96 PHE A CA 1
ATOM 698 C C . PHE A 1 96 ? 8.879 -4.983 -3.050 1.00 95.69 96 PHE A C 1
ATOM 700 O O . PHE A 1 96 ? 9.650 -4.602 -3.938 1.00 95.69 96 PHE A O 1
ATOM 707 N N . GLY A 1 97 ? 8.696 -4.338 -1.900 1.00 93.88 97 GLY A N 1
ATOM 708 C CA . GLY A 1 97 ? 9.460 -3.188 -1.433 1.00 93.88 97 GLY A CA 1
ATOM 709 C C . GLY A 1 97 ? 10.903 -3.537 -1.065 1.00 93.88 97 GLY A C 1
ATOM 710 O O . GLY A 1 97 ? 11.486 -4.523 -1.532 1.00 93.88 97 GLY A O 1
ATOM 711 N N . SER A 1 98 ? 11.509 -2.693 -0.243 1.00 90.50 98 SER A N 1
ATOM 712 C CA . SER A 1 98 ? 12.929 -2.703 0.087 1.00 90.50 98 SER A CA 1
ATOM 713 C C . SER A 1 98 ? 13.165 -2.528 1.596 1.00 90.50 98 SER A C 1
ATOM 715 O O . SER A 1 98 ? 12.311 -2.836 2.411 1.00 90.50 98 SER A O 1
ATOM 717 N N . GLU A 1 99 ? 14.376 -2.134 2.000 1.00 89.81 99 GLU A N 1
ATOM 718 C CA . GLU A 1 99 ? 14.662 -1.798 3.407 1.00 89.81 99 GLU A CA 1
ATOM 719 C C . GLU A 1 99 ? 14.438 -0.303 3.725 1.00 89.81 99 GLU A C 1
ATOM 721 O O . GLU A 1 99 ? 14.723 0.144 4.843 1.00 89.81 99 GLU A O 1
ATOM 726 N N . GLY A 1 100 ? 14.055 0.500 2.729 1.00 90.88 100 GLY A N 1
ATOM 727 C CA . GLY A 1 100 ? 13.727 1.911 2.901 1.00 90.88 100 GLY A CA 1
ATOM 728 C C . GLY A 1 100 ? 12.230 2.143 3.067 1.00 90.88 100 GLY A C 1
ATOM 729 O O . GLY A 1 100 ? 11.436 1.229 2.958 1.00 90.88 100 GLY A O 1
ATOM 730 N N . ASN A 1 101 ? 11.849 3.395 3.329 1.00 94.19 101 ASN A N 1
ATOM 731 C CA . ASN A 1 101 ? 10.440 3.762 3.477 1.00 94.19 101 ASN A CA 1
ATOM 732 C C . ASN A 1 101 ? 9.808 3.905 2.091 1.00 94.19 101 ASN A C 1
ATOM 734 O O . ASN A 1 101 ? 9.965 4.958 1.461 1.00 94.19 101 ASN A O 1
ATOM 738 N N . ASP A 1 102 ? 9.129 2.880 1.613 1.00 95.75 102 ASP A N 1
ATOM 739 C CA . ASP A 1 102 ? 8.608 2.819 0.257 1.00 95.75 102 ASP A CA 1
ATOM 740 C C . ASP A 1 102 ? 7.165 3.329 0.166 1.00 95.75 102 ASP A C 1
ATOM 742 O O . ASP A 1 102 ? 6.402 3.367 1.134 1.00 95.75 102 ASP A O 1
ATOM 746 N N . THR A 1 103 ? 6.780 3.779 -1.026 1.00 97.62 103 THR A N 1
ATOM 747 C CA . THR A 1 103 ? 5.381 4.042 -1.369 1.00 97.62 103 THR A CA 1
ATOM 748 C C . THR A 1 103 ? 4.982 3.144 -2.530 1.00 97.62 103 THR A C 1
ATOM 750 O O . THR A 1 103 ? 5.556 3.240 -3.615 1.00 97.62 103 THR A O 1
ATOM 753 N N . ILE A 1 104 ? 3.998 2.277 -2.307 1.00 98.38 104 ILE A N 1
ATOM 754 C CA . ILE A 1 104 ? 3.599 1.240 -3.259 1.00 98.38 104 ILE A CA 1
ATOM 755 C C . ILE A 1 104 ? 2.095 1.322 -3.506 1.00 98.38 104 ILE A C 1
ATOM 757 O O . ILE A 1 104 ? 1.318 1.344 -2.555 1.00 98.38 104 ILE A O 1
ATOM 761 N N . TYR A 1 105 ? 1.703 1.343 -4.779 1.00 98.62 105 TYR A N 1
ATOM 762 C CA . TYR A 1 105 ? 0.310 1.308 -5.223 1.00 98.62 105 TYR A CA 1
ATOM 763 C C . TYR A 1 105 ? 0.080 0.091 -6.128 1.00 98.62 105 TYR A C 1
ATOM 765 O O . TYR A 1 105 ? 0.694 0.026 -7.194 1.00 98.62 105 TYR A O 1
ATOM 773 N N . GLY A 1 106 ? -0.818 -0.818 -5.757 1.00 98.44 106 GLY A N 1
ATOM 774 C CA . GLY A 1 106 ? -1.294 -1.899 -6.631 1.00 98.44 106 GLY A CA 1
ATOM 775 C C . GLY A 1 106 ? -2.108 -1.344 -7.806 1.00 98.44 106 GLY A C 1
ATOM 776 O O . GLY A 1 106 ? -1.659 -1.336 -8.953 1.00 98.44 106 GLY A O 1
ATOM 777 N N . ASN A 1 107 ? -3.137 -0.564 -7.474 1.00 98.50 107 ASN A N 1
ATOM 778 C CA . ASN A 1 107 ? -4.118 0.098 -8.338 1.00 98.50 107 ASN A CA 1
ATOM 779 C C . ASN A 1 107 ? -5.289 -0.788 -8.778 1.00 98.50 107 ASN A C 1
ATOM 781 O O . ASN A 1 107 ? -6.339 -0.657 -8.172 1.00 98.50 107 ASN A O 1
ATOM 785 N N . GLN A 1 108 ? -5.225 -1.519 -9.892 1.00 98.44 108 GLN A N 1
ATOM 786 C CA . GLN A 1 108 ? -6.356 -2.332 -10.361 1.00 98.44 108 GLN A CA 1
ATOM 787 C C . GLN A 1 108 ? -5.940 -3.789 -10.481 1.00 98.44 108 GLN A C 1
ATOM 789 O O . GLN A 1 108 ? -5.088 -4.069 -11.313 1.00 98.44 108 GLN A O 1
ATOM 794 N N . GLY A 1 109 ? -6.677 -4.696 -9.851 1.00 98.50 109 GLY A N 1
ATOM 795 C CA . GLY A 1 109 ? -6.440 -6.135 -9.912 1.00 98.50 109 GLY A CA 1
ATOM 796 C C . GLY A 1 109 ? -6.345 -6.728 -8.514 1.00 98.50 109 GLY A C 1
ATOM 797 O O . GLY A 1 109 ? -6.561 -6.038 -7.536 1.00 98.50 109 GLY A O 1
ATOM 798 N N . GLN A 1 110 ? -6.109 -8.032 -8.422 1.00 98.69 110 GLN A N 1
ATOM 799 C CA . GLN A 1 110 ? -5.850 -8.689 -7.138 1.00 98.69 110 GLN A CA 1
ATOM 800 C C . GLN A 1 110 ? -4.345 -8.702 -6.888 1.00 98.69 110 GLN A C 1
ATOM 802 O O . GLN A 1 110 ? -3.631 -9.604 -7.354 1.00 98.69 110 GLN A O 1
ATOM 807 N N . ASP A 1 111 ? -3.865 -7.704 -6.165 1.00 98.81 111 ASP A N 1
ATOM 808 C CA . ASP A 1 111 ? -2.452 -7.435 -5.991 1.00 98.81 111 ASP A CA 1
ATOM 809 C C . ASP A 1 111 ? -1.881 -8.120 -4.746 1.00 98.81 111 ASP A C 1
ATOM 811 O O . ASP A 1 111 ? -2.534 -8.347 -3.726 1.00 98.81 111 ASP A O 1
ATOM 815 N N . VAL A 1 112 ? -0.595 -8.462 -4.816 1.00 98.81 112 VAL A N 1
ATOM 816 C CA . VAL A 1 112 ? 0.188 -8.915 -3.664 1.00 98.81 112 VAL A CA 1
ATOM 817 C C . VAL A 1 112 ? 1.296 -7.912 -3.401 1.00 98.81 112 VAL A C 1
ATOM 819 O O . VAL A 1 112 ? 2.252 -7.822 -4.174 1.00 98.81 112 VAL A O 1
ATOM 822 N N . ILE A 1 113 ? 1.210 -7.208 -2.276 1.00 98.62 113 ILE A N 1
ATOM 823 C CA . ILE A 1 113 ? 2.158 -6.161 -1.890 1.00 98.62 113 ILE A CA 1
ATOM 824 C C . ILE A 1 113 ? 2.885 -6.559 -0.601 1.00 98.62 113 ILE A C 1
ATOM 826 O O . ILE A 1 113 ? 2.269 -6.906 0.406 1.00 98.62 113 ILE A O 1
ATOM 830 N N . VAL A 1 114 ? 4.216 -6.476 -0.603 1.00 98.06 114 VAL A N 1
ATOM 831 C CA . VAL A 1 114 ? 5.054 -6.711 0.583 1.00 98.06 114 VAL A CA 1
ATOM 832 C C . VAL A 1 114 ? 6.009 -5.535 0.779 1.00 98.06 114 VAL A C 1
ATOM 834 O O . VAL A 1 114 ? 6.932 -5.378 -0.015 1.00 98.06 114 VAL A O 1
ATOM 837 N N . GLY A 1 115 ? 5.817 -4.741 1.838 1.00 95.81 115 GLY A N 1
ATOM 838 C CA . GLY A 1 115 ? 6.632 -3.554 2.155 1.00 95.81 115 GLY A CA 1
ATOM 839 C C . GLY A 1 115 ? 8.081 -3.874 2.538 1.00 95.81 115 GLY A C 1
ATOM 840 O O . GLY A 1 115 ? 8.999 -3.226 2.055 1.00 95.81 115 GLY A O 1
ATOM 841 N N . MET A 1 116 ? 8.286 -4.994 3.247 1.00 93.56 116 MET A N 1
ATOM 842 C CA . MET A 1 116 ? 9.566 -5.489 3.783 1.00 93.56 116 MET A CA 1
ATOM 843 C C . MET A 1 116 ? 10.041 -4.777 5.057 1.00 93.56 116 MET A C 1
ATOM 845 O O . MET A 1 116 ? 9.683 -5.203 6.154 1.00 93.56 116 MET A O 1
ATOM 849 N N . ALA A 1 117 ? 10.963 -3.828 4.983 1.00 92.50 117 ALA A N 1
ATOM 850 C CA . ALA A 1 117 ? 11.423 -3.124 6.172 1.00 92.50 117 ALA A CA 1
ATOM 851 C C . ALA A 1 117 ? 11.437 -1.636 5.894 1.00 92.50 117 ALA A C 1
ATOM 853 O O . ALA A 1 117 ? 11.994 -1.218 4.898 1.00 92.50 117 ALA A O 1
ATOM 854 N N . GLY A 1 118 ? 10.928 -0.843 6.824 1.00 94.06 118 GLY A N 1
ATOM 855 C CA . GLY A 1 118 ? 10.804 0.590 6.605 1.00 94.06 118 GLY A CA 1
ATOM 856 C C . GLY A 1 118 ? 9.464 1.067 7.128 1.00 94.06 118 GLY A C 1
ATOM 857 O O . GLY A 1 118 ? 8.592 0.281 7.466 1.00 94.06 118 GLY A O 1
ATOM 858 N N . ASP A 1 119 ? 9.309 2.374 7.274 1.00 96.44 119 ASP A N 1
ATOM 859 C CA . ASP A 1 119 ? 7.991 2.947 7.534 1.00 96.44 119 ASP A CA 1
ATOM 860 C C . ASP A 1 119 ? 7.284 3.125 6.174 1.00 96.44 119 ASP A C 1
ATOM 862 O O . ASP A 1 119 ? 7.395 4.196 5.564 1.00 96.44 119 ASP A O 1
ATOM 866 N N . ASP A 1 120 ? 6.604 2.083 5.686 1.00 98.12 120 ASP A N 1
ATOM 867 C CA . ASP A 1 120 ? 6.054 2.042 4.324 1.00 98.12 120 ASP A CA 1
ATOM 868 C C . ASP A 1 120 ? 4.645 2.642 4.212 1.00 98.12 120 ASP A C 1
ATOM 870 O O . ASP A 1 120 ? 3.900 2.785 5.185 1.00 98.12 120 ASP A O 1
ATOM 874 N N . SER A 1 121 ? 4.262 3.027 2.995 1.00 98.12 121 SER A N 1
ATOM 875 C CA . SER A 1 121 ? 2.886 3.384 2.631 1.00 98.12 121 SER A CA 1
ATOM 876 C C . SER A 1 121 ? 2.413 2.503 1.480 1.00 98.12 121 SER A C 1
ATOM 878 O O . SER A 1 121 ? 2.875 2.655 0.350 1.00 98.12 121 SER A O 1
ATOM 880 N N . LEU A 1 122 ? 1.501 1.585 1.783 1.00 98.62 122 LEU A N 1
ATOM 881 C CA . LEU A 1 122 ? 1.044 0.517 0.903 1.00 98.62 122 LEU A CA 1
ATOM 882 C C . LEU A 1 122 ? -0.445 0.715 0.601 1.00 98.62 122 LEU A C 1
ATOM 884 O O . LEU A 1 122 ? -1.241 0.884 1.525 1.00 98.62 122 LEU A O 1
ATOM 888 N N . TYR A 1 123 ? -0.803 0.707 -0.678 1.00 98.75 123 TYR A N 1
ATOM 889 C CA . TYR A 1 123 ? -2.169 0.907 -1.159 1.00 98.75 123 TYR A CA 1
ATOM 890 C C . TYR A 1 123 ? -2.518 -0.215 -2.138 1.00 98.75 123 TYR A C 1
ATOM 892 O O . TYR A 1 123 ? -1.826 -0.339 -3.150 1.00 98.75 123 TYR A O 1
ATOM 900 N N . GLY A 1 124 ? -3.555 -0.999 -1.845 1.00 98.62 124 GLY A N 1
ATOM 901 C CA . GLY A 1 124 ? -4.076 -2.056 -2.714 1.00 98.62 124 GLY A CA 1
ATOM 902 C C . GLY A 1 124 ? -4.753 -1.462 -3.942 1.00 98.62 124 GLY A C 1
ATOM 903 O O . GLY A 1 124 ? -4.144 -1.373 -5.004 1.00 98.62 124 GLY A O 1
ATOM 904 N N . GLY A 1 125 ? -5.913 -0.838 -3.754 1.00 98.56 125 GLY A N 1
ATOM 905 C CA . GLY A 1 125 ? -6.634 -0.126 -4.801 1.00 98.56 125 GLY A CA 1
ATOM 906 C C . GLY A 1 125 ? -7.995 -0.749 -5.072 1.00 98.56 125 GLY A C 1
ATOM 907 O O . GLY A 1 125 ? -8.907 -0.552 -4.283 1.00 98.56 125 GLY A O 1
ATOM 908 N N . LEU A 1 126 ? -8.176 -1.347 -6.245 1.00 98.38 126 LEU A N 1
ATOM 909 C CA . LEU A 1 126 ? -9.395 -2.036 -6.657 1.00 98.38 126 LEU A CA 1
ATOM 910 C C . LEU A 1 126 ? -9.091 -3.521 -6.820 1.00 98.38 126 LEU A C 1
ATOM 912 O O . LEU A 1 126 ? -8.277 -3.843 -7.681 1.00 98.38 126 LEU A O 1
ATOM 916 N N . GLY A 1 127 ? -9.880 -4.390 -6.203 1.00 98.56 127 GLY A N 1
ATOM 917 C CA . GLY A 1 127 ? -9.732 -5.842 -6.270 1.00 98.56 127 GLY A CA 1
ATOM 918 C C . GLY A 1 127 ? -9.429 -6.427 -4.895 1.00 98.56 127 GLY A C 1
ATOM 919 O O . GLY A 1 127 ? -9.204 -5.697 -3.950 1.00 98.56 127 GLY A O 1
ATOM 920 N N . ASP A 1 128 ? -9.486 -7.755 -4.780 1.00 98.75 128 ASP A N 1
ATOM 921 C CA . ASP A 1 128 ? -9.199 -8.436 -3.513 1.00 98.75 128 ASP A CA 1
ATOM 922 C C . ASP A 1 128 ? -7.669 -8.528 -3.317 1.00 98.75 128 ASP A C 1
ATOM 924 O O . ASP A 1 128 ? -7.009 -9.408 -3.894 1.00 98.75 128 ASP A O 1
ATOM 928 N N . ASP A 1 129 ? -7.096 -7.631 -2.518 1.00 98.88 129 ASP A N 1
ATOM 929 C CA . ASP A 1 129 ? -5.654 -7.462 -2.361 1.00 98.88 129 ASP A CA 1
ATOM 930 C C . ASP A 1 129 ? -5.084 -8.216 -1.148 1.00 98.88 129 ASP A C 1
ATOM 932 O O . ASP A 1 129 ? -5.729 -8.477 -0.131 1.00 98.88 129 ASP A O 1
ATOM 936 N N . THR A 1 130 ? -3.805 -8.585 -1.219 1.00 98.88 130 THR A N 1
ATOM 937 C CA . THR A 1 130 ? -3.045 -9.130 -0.085 1.00 98.88 130 THR A CA 1
ATOM 938 C C . THR A 1 130 ? -1.837 -8.254 0.204 1.00 98.88 130 THR A C 1
ATOM 940 O O . THR A 1 130 ? -0.878 -8.232 -0.569 1.00 98.88 130 THR A O 1
ATOM 943 N N . ILE A 1 131 ? -1.829 -7.589 1.360 1.00 98.81 131 ILE A N 1
ATOM 944 C CA . ILE A 1 131 ? -0.806 -6.594 1.696 1.00 98.81 131 ILE A CA 1
ATOM 945 C C . ILE A 1 131 ? -0.131 -6.918 3.029 1.00 98.81 131 ILE A C 1
ATOM 947 O O . ILE A 1 131 ? -0.792 -7.177 4.034 1.00 98.81 131 ILE A O 1
ATOM 951 N N . SER A 1 132 ? 1.205 -6.877 3.060 1.00 98.62 132 SER A N 1
ATOM 952 C CA . SER A 1 132 ? 1.989 -7.084 4.281 1.00 98.62 132 SER A CA 1
ATOM 953 C C . SER A 1 132 ? 3.089 -6.040 4.481 1.00 98.62 132 SER A C 1
ATOM 955 O O . SER A 1 132 ? 3.976 -5.907 3.639 1.00 98.62 132 SER A O 1
ATOM 957 N N . GLY A 1 133 ? 3.075 -5.345 5.622 1.00 97.88 133 GLY A N 1
ATOM 958 C CA . GLY A 1 133 ? 4.103 -4.365 6.008 1.00 97.88 133 GLY A CA 1
ATOM 959 C C . GLY A 1 133 ? 5.411 -4.991 6.510 1.00 97.88 133 GLY A C 1
ATOM 960 O O . GLY A 1 133 ? 6.493 -4.480 6.249 1.00 97.88 133 GLY A O 1
ATOM 961 N N . ILE A 1 134 ? 5.336 -6.162 7.153 1.00 96.81 134 ILE A N 1
ATOM 962 C CA . ILE A 1 134 ? 6.457 -6.941 7.712 1.00 96.81 134 ILE A CA 1
ATOM 963 C C . ILE A 1 134 ? 7.197 -6.246 8.875 1.00 96.81 134 ILE A C 1
ATOM 965 O O . ILE A 1 134 ? 7.143 -6.760 9.996 1.00 96.81 134 ILE A O 1
ATOM 969 N N . ASN A 1 135 ? 7.932 -5.151 8.655 1.00 95.69 135 ASN A N 1
ATOM 970 C CA . ASN A 1 135 ? 8.639 -4.406 9.706 1.00 95.69 135 ASN A CA 1
ATOM 971 C C . ASN A 1 135 ? 8.548 -2.895 9.496 1.00 95.69 135 ASN A C 1
ATOM 973 O O . ASN A 1 135 ? 8.727 -2.430 8.383 1.00 95.69 135 ASN A O 1
ATOM 977 N N . GLY A 1 136 ? 8.506 -2.147 10.596 1.00 96.62 136 GLY A N 1
ATOM 978 C CA . GLY A 1 136 ? 8.482 -0.684 10.599 1.00 96.62 136 GLY A CA 1
ATOM 979 C C . GLY A 1 136 ? 7.063 -0.167 10.786 1.00 96.62 136 GLY A C 1
ATOM 980 O O . GLY A 1 136 ? 6.155 -0.948 11.006 1.00 96.62 136 GLY A O 1
ATOM 981 N N . ARG A 1 137 ? 6.872 1.151 10.842 1.00 97.88 137 ARG A N 1
ATOM 982 C CA . ARG A 1 137 ? 5.554 1.753 11.101 1.00 97.88 137 ARG A CA 1
ATOM 983 C C . ARG A 1 137 ? 4.856 2.020 9.783 1.00 97.88 137 ARG A C 1
ATOM 985 O O . ARG A 1 137 ? 5.062 3.075 9.173 1.00 97.88 137 ARG A O 1
ATOM 992 N N . ASN A 1 138 ? 4.040 1.070 9.375 1.00 98.38 138 ASN A N 1
ATOM 993 C CA . ASN A 1 138 ? 3.418 1.039 8.071 1.00 98.38 138 ASN A CA 1
ATOM 994 C C . ASN A 1 138 ? 2.074 1.759 8.072 1.00 98.38 138 ASN A C 1
ATOM 996 O O . ASN A 1 138 ? 1.361 1.845 9.075 1.00 98.38 138 ASN A O 1
ATOM 1000 N N . ARG A 1 139 ? 1.725 2.289 6.905 1.00 98.44 139 ARG A N 1
ATOM 1001 C CA . ARG A 1 139 ? 0.364 2.680 6.559 1.00 98.44 139 ARG A CA 1
ATOM 1002 C C . ARG A 1 139 ? -0.120 1.742 5.471 1.00 98.44 139 ARG A C 1
ATOM 1004 O O . ARG A 1 139 ? 0.487 1.724 4.404 1.00 98.44 139 ARG A O 1
ATOM 1011 N N . ILE A 1 140 ? -1.174 0.988 5.739 1.00 98.62 140 ILE A N 1
ATOM 1012 C CA . ILE A 1 140 ? -1.701 -0.016 4.816 1.00 98.62 140 ILE A CA 1
ATOM 1013 C C . ILE A 1 140 ? -3.162 0.308 4.528 1.00 98.62 140 ILE A C 1
ATOM 1015 O O . ILE A 1 140 ? -3.952 0.475 5.451 1.00 98.62 140 ILE A O 1
ATOM 1019 N N . PHE A 1 141 ? -3.509 0.422 3.255 1.00 98.62 141 PHE A N 1
ATOM 1020 C CA . PHE A 1 141 ? -4.868 0.688 2.802 1.00 98.62 141 PHE A CA 1
ATOM 1021 C C . PHE A 1 141 ? -5.242 -0.373 1.772 1.00 98.62 141 PHE A C 1
ATOM 1023 O O . PHE A 1 141 ? -4.533 -0.481 0.772 1.00 98.62 141 PHE A O 1
ATOM 1030 N N . GLY A 1 142 ? -6.301 -1.136 2.032 1.00 98.25 142 GLY A N 1
ATOM 1031 C CA . GLY A 1 142 ? -6.849 -2.136 1.117 1.00 98.25 142 GLY A CA 1
ATOM 1032 C C . GLY A 1 142 ? -7.475 -1.462 -0.102 1.00 98.25 142 GLY A C 1
ATOM 1033 O O . GLY A 1 142 ? -6.807 -1.300 -1.120 1.00 98.25 142 GLY A O 1
ATOM 1034 N N . GLY A 1 143 ? -8.654 -0.867 0.060 1.00 97.56 143 GLY A N 1
ATOM 1035 C CA . GLY A 1 143 ? -9.324 -0.097 -0.982 1.00 97.56 143 GLY A CA 1
ATOM 1036 C C . GLY A 1 143 ? -10.743 -0.587 -1.237 1.00 97.56 143 GLY A C 1
ATOM 1037 O O . GLY A 1 143 ? -11.560 -0.560 -0.327 1.00 97.56 143 GLY A O 1
ATOM 1038 N N . GLU A 1 144 ? -11.079 -0.883 -2.492 1.00 96.50 144 GLU A N 1
ATOM 1039 C CA . GLU A 1 144 ? -12.319 -1.578 -2.858 1.00 96.50 144 GLU A CA 1
ATOM 1040 C C . GLU A 1 144 ? -12.013 -3.059 -3.082 1.00 96.50 144 GLU A C 1
ATOM 1042 O O . GLU A 1 144 ? -11.203 -3.357 -3.957 1.00 96.50 144 GLU A O 1
ATOM 1047 N N . GLY A 1 145 ? -12.732 -3.966 -2.424 1.00 97.25 145 GLY A N 1
ATOM 1048 C CA . GLY A 1 145 ? -12.532 -5.409 -2.555 1.00 97.25 145 GLY A CA 1
ATOM 1049 C C . GLY A 1 145 ? -12.364 -6.072 -1.193 1.00 97.25 145 GLY A C 1
ATOM 1050 O O . GLY A 1 145 ? -12.284 -5.406 -0.177 1.00 97.25 145 GLY A O 1
ATOM 1051 N N . ASN A 1 146 ? -12.356 -7.403 -1.157 1.00 97.88 146 ASN A N 1
ATOM 1052 C CA . ASN A 1 146 ? -12.183 -8.141 0.096 1.00 97.88 146 ASN A CA 1
ATOM 1053 C C . ASN A 1 146 ? -10.688 -8.325 0.370 1.00 97.88 146 ASN A C 1
ATOM 1055 O O . ASN A 1 146 ? -10.068 -9.269 -0.141 1.00 97.88 146 ASN A O 1
ATOM 1059 N N . ASP A 1 147 ? -10.110 -7.449 1.181 1.00 98.81 147 ASP A N 1
ATOM 1060 C CA . ASP A 1 147 ? -8.667 -7.362 1.350 1.00 98.81 147 ASP A CA 1
ATOM 1061 C C . ASP A 1 147 ? -8.143 -8.182 2.536 1.00 98.81 147 ASP A C 1
ATOM 1063 O O . ASP A 1 147 ? -8.802 -8.426 3.550 1.00 98.81 147 ASP A O 1
ATOM 1067 N N . SER A 1 148 ? -6.887 -8.619 2.432 1.00 98.81 148 SER A N 1
ATOM 1068 C CA . SER A 1 148 ? -6.149 -9.297 3.500 1.00 98.81 148 SER A CA 1
ATOM 1069 C C . SER A 1 148 ? -4.907 -8.496 3.880 1.00 98.81 148 SER A C 1
ATOM 1071 O O . SER A 1 148 ? -3.867 -8.586 3.220 1.00 98.81 148 SER A O 1
ATOM 1073 N N . LEU A 1 149 ? -4.973 -7.788 5.006 1.00 98.81 149 LEU A N 1
ATOM 1074 C CA . LEU A 1 149 ? -3.941 -6.864 5.474 1.00 98.81 149 LEU A CA 1
ATOM 1075 C C . LEU A 1 149 ? -3.199 -7.404 6.707 1.00 98.81 149 LEU A C 1
ATOM 1077 O O . LEU A 1 149 ? -3.811 -7.888 7.662 1.00 98.81 149 LEU A O 1
ATOM 1081 N N . VAL A 1 150 ? -1.866 -7.304 6.710 1.00 98.81 150 VAL A N 1
ATOM 1082 C CA . VAL A 1 150 ? -1.011 -7.691 7.846 1.00 98.81 150 VAL A CA 1
ATOM 1083 C C . VAL A 1 150 ? 0.047 -6.620 8.123 1.00 98.81 150 VAL A C 1
ATOM 1085 O O . VAL A 1 150 ? 0.950 -6.425 7.306 1.00 98.81 150 VAL A O 1
ATOM 1088 N N . GLY A 1 151 ? -0.003 -5.987 9.296 1.00 98.31 151 GLY A N 1
ATOM 1089 C CA . GLY A 1 151 ? 0.954 -4.951 9.711 1.00 98.31 151 GLY A CA 1
ATOM 1090 C C . GLY A 1 151 ? 2.354 -5.521 9.934 1.00 98.31 151 GLY A C 1
ATOM 1091 O O . GLY A 1 151 ? 3.297 -5.222 9.196 1.00 98.31 151 GLY A O 1
ATOM 1092 N N . GLY A 1 152 ? 2.462 -6.477 10.859 1.00 98.19 152 GLY A N 1
ATOM 1093 C CA . GLY A 1 152 ? 3.707 -7.182 11.155 1.00 98.19 152 GLY A CA 1
ATOM 1094 C C . GLY A 1 152 ? 4.358 -6.667 12.434 1.00 98.19 152 GLY A C 1
ATOM 1095 O O . GLY A 1 152 ? 3.761 -6.742 13.498 1.00 98.19 152 GLY A O 1
ATOM 1096 N N . ASN A 1 153 ? 5.632 -6.268 12.389 1.00 97.19 153 ASN A N 1
ATOM 1097 C CA . ASN A 1 153 ? 6.267 -5.595 13.525 1.00 97.19 153 ASN A CA 1
ATOM 1098 C C . ASN A 1 153 ? 6.221 -4.091 13.306 1.00 97.19 153 ASN A C 1
ATOM 1100 O O . ASN A 1 153 ? 6.876 -3.610 12.383 1.00 97.19 153 ASN A O 1
ATOM 1104 N N . GLY A 1 154 ? 5.627 -3.337 14.216 1.00 97.56 154 GLY A N 1
ATOM 1105 C CA . GLY A 1 154 ? 5.556 -1.902 14.018 1.00 97.56 154 GLY A CA 1
ATOM 1106 C C . GLY A 1 154 ? 4.431 -1.283 14.797 1.00 97.56 154 GLY A C 1
ATOM 1107 O O . GLY A 1 154 ? 3.723 -1.955 15.512 1.00 97.56 154 GLY A O 1
ATOM 1108 N N . LYS A 1 155 ? 4.301 0.034 14.699 1.00 98.06 155 LYS A N 1
ATOM 1109 C CA . LYS A 1 155 ? 3.047 0.685 15.077 1.00 98.06 155 LYS A CA 1
ATOM 1110 C C . LYS A 1 155 ? 2.360 1.048 13.785 1.00 98.06 155 LYS A C 1
ATOM 1112 O O . LYS A 1 155 ? 2.719 2.074 13.194 1.00 98.06 155 LYS A O 1
ATOM 1117 N N . ASP A 1 156 ? 1.469 0.182 13.354 1.00 98.50 156 ASP A N 1
ATOM 1118 C CA . ASP A 1 156 ? 0.867 0.211 12.039 1.00 98.50 156 ASP A CA 1
ATOM 1119 C C . ASP A 1 156 ? -0.490 0.922 12.078 1.00 98.50 156 ASP A C 1
ATOM 1121 O O . ASP A 1 156 ? -1.204 0.946 13.084 1.00 98.50 156 ASP A O 1
ATOM 1125 N N . ILE A 1 157 ? -0.828 1.570 10.967 1.00 97.88 157 ILE A N 1
ATOM 1126 C CA . ILE A 1 157 ? -2.156 2.131 10.720 1.00 97.88 157 ILE A CA 1
ATOM 1127 C C . ILE A 1 157 ? -2.702 1.420 9.496 1.00 97.88 157 ILE A C 1
ATOM 1129 O O . ILE A 1 157 ? -2.112 1.520 8.420 1.00 97.88 157 ILE A O 1
ATOM 1133 N N . MET A 1 158 ? -3.822 0.729 9.659 1.00 98.25 158 MET A N 1
ATOM 1134 C CA . MET A 1 158 ? -4.405 -0.096 8.610 1.00 98.25 158 MET A CA 1
ATOM 1135 C C . MET A 1 158 ? -5.867 0.254 8.397 1.00 98.25 158 MET A C 1
ATOM 1137 O O . MET A 1 158 ? -6.584 0.476 9.369 1.00 98.25 158 MET A O 1
ATOM 1141 N N . ALA A 1 159 ? -6.291 0.310 7.140 1.00 96.88 159 ALA A N 1
ATOM 1142 C CA . ALA A 1 159 ? -7.687 0.461 6.764 1.00 96.88 159 ALA A CA 1
ATOM 1143 C C . ALA A 1 159 ? -8.037 -0.547 5.670 1.00 96.88 159 ALA A C 1
ATOM 1145 O O . ALA A 1 159 ? -7.327 -0.579 4.665 1.00 96.88 159 ALA A O 1
ATOM 1146 N N . GLY A 1 160 ? -9.092 -1.331 5.878 1.00 95.81 160 GLY A N 1
ATOM 1147 C CA . GLY A 1 160 ? -9.639 -2.259 4.890 1.00 95.81 160 GLY A CA 1
ATOM 1148 C C . GLY A 1 160 ? -10.225 -1.480 3.719 1.00 95.81 160 GLY A C 1
ATOM 1149 O O . GLY A 1 160 ? -9.553 -1.293 2.711 1.00 95.81 160 GLY A O 1
ATOM 1150 N N . GLY A 1 161 ? -11.353 -0.811 3.946 1.00 93.19 161 GLY A N 1
ATOM 1151 C CA . GLY A 1 161 ? -11.949 0.094 2.970 1.00 93.19 161 GLY A CA 1
ATOM 1152 C C . GLY A 1 161 ? -13.404 -0.245 2.694 1.00 93.19 161 GLY A C 1
ATOM 1153 O O . GLY A 1 161 ? -14.261 0.086 3.507 1.00 93.19 161 GLY A O 1
ATOM 1154 N N . HIS A 1 162 ? -13.700 -0.754 1.506 1.00 91.06 162 HIS A N 1
ATOM 1155 C CA . HIS A 1 162 ? -15.026 -1.217 1.115 1.00 91.06 162 HIS A CA 1
ATOM 1156 C C . HIS A 1 162 ? -15.011 -2.730 0.923 1.00 91.06 162 HIS A C 1
ATOM 1158 O O . HIS A 1 162 ? -14.088 -3.217 0.292 1.00 91.06 162 HIS A O 1
ATOM 1164 N N . ASP A 1 163 ? -16.128 -3.380 1.260 1.00 91.94 163 ASP A N 1
ATOM 1165 C CA . ASP A 1 163 ? -16.343 -4.834 1.198 1.00 91.94 163 ASP A CA 1
ATOM 1166 C C . ASP A 1 163 ? -15.740 -5.567 2.417 1.00 91.94 163 ASP A C 1
ATOM 1168 O O . ASP A 1 163 ? -15.437 -4.939 3.421 1.00 91.94 163 ASP A O 1
ATOM 1172 N N . ASP A 1 164 ? -15.743 -6.903 2.433 1.00 93.38 164 ASP A N 1
ATOM 1173 C CA . ASP A 1 164 ? -15.478 -7.668 3.659 1.00 93.38 164 ASP A CA 1
ATOM 1174 C C . ASP A 1 164 ? -13.961 -7.885 3.862 1.00 93.38 164 ASP A C 1
ATOM 1176 O O . ASP A 1 164 ? -13.367 -8.780 3.246 1.00 93.38 164 ASP A O 1
ATOM 1180 N N . ASP A 1 165 ? -13.333 -7.142 4.777 1.00 96.69 165 ASP A N 1
ATOM 1181 C CA . ASP A 1 165 ? -11.878 -7.156 4.954 1.00 96.69 165 ASP A CA 1
ATOM 1182 C C . ASP A 1 165 ? -11.383 -8.057 6.097 1.00 96.69 165 ASP A C 1
ATOM 1184 O O . ASP A 1 165 ? -12.063 -8.363 7.079 1.00 96.69 165 ASP A O 1
ATOM 1188 N N . THR A 1 166 ? -10.126 -8.495 6.013 1.00 98.12 166 THR A N 1
ATOM 1189 C CA . THR A 1 166 ? -9.407 -9.162 7.108 1.00 98.12 166 THR A CA 1
ATOM 1190 C C . THR A 1 166 ? -8.120 -8.420 7.436 1.00 98.12 166 THR A C 1
ATOM 1192 O O . THR A 1 166 ? -7.190 -8.386 6.634 1.00 98.12 166 THR A O 1
ATOM 1195 N N . ILE A 1 167 ? -8.007 -7.915 8.664 1.00 98.50 167 ILE A N 1
ATOM 1196 C CA . ILE A 1 167 ? -6.874 -7.099 9.111 1.00 98.50 167 ILE A CA 1
ATOM 1197 C C . ILE A 1 167 ? -6.230 -7.714 10.352 1.00 98.50 167 ILE A C 1
ATOM 1199 O O . ILE A 1 167 ? -6.912 -8.002 11.338 1.00 98.50 167 ILE A O 1
ATOM 1203 N N . ARG A 1 168 ? -4.901 -7.882 10.324 1.00 98.69 168 ARG A N 1
ATOM 1204 C CA . ARG A 1 168 ? -4.097 -8.292 11.486 1.00 98.69 168 ARG A CA 1
ATOM 1205 C C . ARG A 1 168 ? -3.021 -7.266 11.824 1.00 98.69 168 ARG A C 1
ATOM 1207 O O . ARG A 1 168 ? -2.137 -7.037 10.998 1.00 98.69 168 ARG A O 1
ATOM 1214 N N . GLY A 1 169 ? -3.088 -6.708 13.034 1.00 97.88 169 GLY A N 1
ATOM 1215 C CA . GLY A 1 169 ? -2.120 -5.779 13.635 1.00 97.88 169 GLY A CA 1
ATOM 1216 C C . GLY A 1 169 ? -0.715 -6.359 13.643 1.00 97.88 169 GLY A C 1
ATOM 1217 O O . GLY A 1 169 ? 0.135 -6.031 12.811 1.00 97.88 169 GLY A O 1
ATOM 1218 N N . GLY A 1 170 ? -0.532 -7.350 14.508 1.00 98.12 170 GLY A N 1
ATOM 1219 C CA . GLY A 1 170 ? 0.730 -8.043 14.670 1.00 98.12 170 GLY A CA 1
ATOM 1220 C C . GLY A 1 170 ? 1.356 -7.701 16.011 1.00 98.12 170 GLY A C 1
ATOM 1221 O O . GLY A 1 170 ? 0.845 -8.053 17.071 1.00 98.12 170 GLY A O 1
ATOM 1222 N N . ARG A 1 171 ? 2.558 -7.129 15.994 1.00 96.75 171 ARG A N 1
ATOM 1223 C CA . ARG A 1 171 ? 3.255 -6.738 17.217 1.00 96.75 171 ARG A CA 1
ATOM 1224 C C . ARG A 1 171 ? 3.282 -5.233 17.346 1.00 96.75 171 ARG A C 1
ATOM 1226 O O . ARG A 1 171 ? 3.799 -4.567 16.465 1.00 96.75 171 ARG A O 1
ATOM 1233 N N . GLN A 1 172 ? 3.140 -4.827 18.604 1.00 97.69 172 GLN A N 1
ATOM 1234 C CA . GLN A 1 172 ? 3.139 -3.451 19.094 1.00 97.69 172 GLN A CA 1
ATOM 1235 C C . GLN A 1 172 ? 1.796 -2.788 18.798 1.00 97.69 172 GLN A C 1
ATOM 1237 O O . GLN A 1 172 ? 0.883 -3.433 18.338 1.00 97.69 172 GLN A O 1
ATOM 1242 N N . ASN A 1 173 ? 1.652 -1.545 19.240 1.00 97.19 173 ASN A N 1
ATOM 1243 C CA . ASN A 1 173 ? 0.359 -0.883 19.269 1.00 97.19 173 ASN A CA 1
ATOM 1244 C C . ASN A 1 173 ? -0.062 -0.430 17.871 1.00 97.19 173 ASN A C 1
ATOM 1246 O O . ASN A 1 173 ? 0.544 0.519 17.345 1.00 97.19 173 ASN A O 1
ATOM 1250 N N . ASP A 1 174 ? -1.138 -1.016 17.372 1.00 98.31 174 ASP A N 1
ATOM 1251 C CA . ASP A 1 174 ? -1.673 -0.800 16.038 1.00 98.31 174 ASP A CA 1
ATOM 1252 C C . ASP A 1 174 ? -3.017 -0.061 16.065 1.00 98.31 174 ASP A C 1
ATOM 1254 O O . ASP A 1 174 ? -3.689 0.097 17.089 1.00 98.31 174 ASP A O 1
ATOM 1258 N N . THR A 1 175 ? -3.398 0.488 14.915 1.00 96.56 175 THR A N 1
ATOM 1259 C CA . THR A 1 175 ? -4.718 1.085 14.689 1.00 96.56 175 THR A CA 1
ATOM 1260 C C . THR A 1 175 ? -5.341 0.459 13.454 1.00 96.56 175 THR A C 1
ATOM 1262 O O . THR A 1 175 ? -4.844 0.660 12.346 1.00 96.56 175 THR A O 1
ATOM 1265 N N . LEU A 1 176 ? -6.425 -0.286 13.656 1.00 96.69 176 LEU A N 1
ATOM 1266 C CA . LEU A 1 176 ? -7.120 -1.051 12.630 1.00 96.69 176 LEU A CA 1
ATOM 1267 C C . LEU A 1 176 ? -8.474 -0.406 12.358 1.00 96.69 176 LEU A C 1
ATOM 1269 O O . LEU A 1 176 ? -9.285 -0.249 13.271 1.00 96.69 176 LEU A O 1
ATOM 1273 N N . LEU A 1 177 ? -8.705 -0.032 11.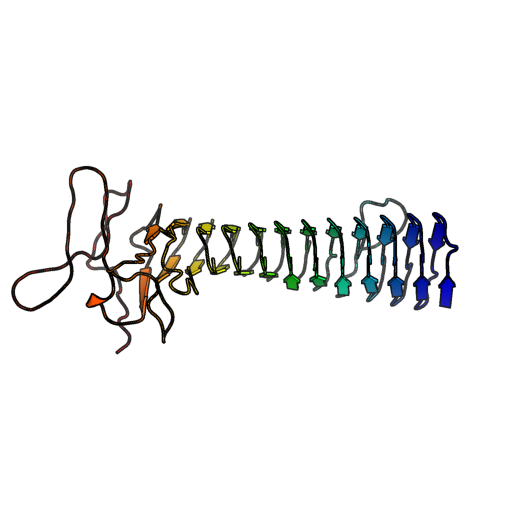108 1.00 93.12 177 LEU A N 1
ATOM 1274 C CA . LEU A 1 177 ? -9.982 0.452 10.619 1.00 93.12 177 LEU A CA 1
ATOM 1275 C C . LEU A 1 177 ? -10.542 -0.607 9.671 1.00 93.12 177 LEU A C 1
ATOM 1277 O O . LEU A 1 177 ? -9.883 -0.906 8.685 1.00 93.12 177 LEU A O 1
ATOM 1281 N N . GLY A 1 178 ? -11.707 -1.174 9.971 1.00 90.38 178 GLY A N 1
ATOM 1282 C CA . GLY A 1 178 ? -12.393 -2.094 9.060 1.00 90.38 178 GLY A CA 1
ATOM 1283 C C . GLY A 1 178 ? -12.823 -1.352 7.801 1.00 90.38 178 GLY A C 1
ATOM 1284 O O . GLY A 1 178 ? -12.080 -1.300 6.827 1.00 90.38 178 GLY A O 1
ATOM 1285 N N . GLY A 1 179 ? -13.913 -0.604 7.904 1.00 87.56 179 GLY A N 1
ATOM 1286 C CA . GLY A 1 179 ? -14.435 0.149 6.780 1.00 87.56 179 GLY A CA 1
ATOM 1287 C C . GLY A 1 179 ? -15.917 -0.134 6.622 1.00 87.56 179 GLY A C 1
ATOM 1288 O O . GLY A 1 179 ? -16.641 -0.238 7.609 1.00 87.56 179 GLY A O 1
ATOM 1289 N N . ASN A 1 180 ? -16.361 -0.193 5.373 1.00 85.62 180 ASN A N 1
ATOM 1290 C CA . ASN A 1 180 ? -17.695 -0.647 5.028 1.00 85.62 180 ASN A CA 1
ATOM 1291 C C . ASN A 1 180 ? -17.647 -2.148 4.751 1.00 85.62 180 ASN A C 1
ATOM 1293 O O . ASN A 1 180 ? -16.895 -2.522 3.862 1.00 85.62 180 ASN A O 1
ATOM 1297 N N . GLY A 1 181 ? -18.562 -2.946 5.297 1.00 85.12 181 GLY A N 1
ATOM 1298 C CA . GLY A 1 181 ? -18.583 -4.396 5.034 1.00 85.12 181 GLY A CA 1
ATOM 1299 C C . GLY A 1 181 ? -18.184 -5.226 6.252 1.00 85.12 181 GLY A C 1
ATOM 1300 O O . GLY A 1 181 ? -17.894 -4.686 7.311 1.00 85.12 181 GLY A O 1
ATOM 1301 N N . ASN A 1 182 ? -18.315 -6.550 6.162 1.00 87.06 182 ASN A N 1
ATOM 1302 C CA . ASN A 1 182 ? -18.221 -7.433 7.325 1.00 87.06 182 ASN A CA 1
ATOM 1303 C C . ASN A 1 182 ? -16.755 -7.708 7.649 1.00 87.06 182 ASN A C 1
ATOM 1305 O O . ASN A 1 182 ? -16.180 -8.694 7.171 1.00 87.06 182 ASN A O 1
ATOM 1309 N N . ASP A 1 183 ? -16.168 -6.888 8.511 1.00 91.69 183 ASP A N 1
ATOM 1310 C CA . ASP A 1 183 ? -14.729 -6.914 8.708 1.00 91.69 183 ASP A CA 1
ATOM 1311 C C . ASP A 1 183 ? -14.298 -7.861 9.824 1.00 91.69 183 ASP A C 1
ATOM 1313 O O . ASP A 1 183 ? -14.930 -8.007 10.872 1.00 91.69 183 ASP A O 1
ATOM 1317 N N . THR A 1 184 ? -13.143 -8.494 9.646 1.00 94.44 184 THR A N 1
ATOM 1318 C CA . THR A 1 184 ? -12.453 -9.239 10.700 1.00 94.44 184 THR A CA 1
ATOM 1319 C C . THR A 1 184 ? -11.180 -8.514 11.107 1.00 94.44 184 THR A C 1
ATOM 1321 O O . THR A 1 184 ? -10.193 -8.523 10.375 1.00 94.44 184 THR A O 1
ATOM 1324 N N . LEU A 1 185 ? -11.170 -7.952 12.316 1.00 95.75 185 LEU A N 1
ATOM 1325 C CA . LEU A 1 185 ? -10.033 -7.223 12.877 1.00 95.75 185 LEU A CA 1
ATOM 1326 C C . LEU A 1 185 ? -9.392 -8.020 14.020 1.00 95.75 185 LEU A C 1
ATOM 1328 O O . LEU A 1 185 ? -10.083 -8.460 14.941 1.00 95.75 185 LEU A O 1
ATOM 1332 N N . ASP A 1 186 ? -8.073 -8.187 13.981 1.00 97.56 186 ASP A N 1
ATOM 1333 C CA . ASP A 1 186 ? -7.285 -8.850 15.026 1.00 97.56 186 ASP A CA 1
ATOM 1334 C C . ASP A 1 186 ? -6.051 -8.004 15.375 1.00 97.56 186 ASP A C 1
ATOM 1336 O O . ASP A 1 186 ? -5.148 -7.868 14.551 1.00 97.56 186 ASP A O 1
ATOM 1340 N N . GLY A 1 187 ? -6.005 -7.410 16.570 1.00 96.62 187 GLY A N 1
ATOM 1341 C CA . GLY A 1 187 ? -4.840 -6.647 17.046 1.00 96.62 187 GLY A CA 1
ATOM 1342 C C . GLY A 1 187 ? -3.602 -7.523 17.277 1.00 96.62 187 GLY A C 1
ATOM 1343 O O . GLY A 1 187 ? -2.468 -7.103 17.059 1.00 96.62 187 GLY A O 1
ATOM 1344 N N . GLU A 1 188 ? -3.814 -8.808 17.571 1.00 96.81 188 GLU A N 1
ATOM 1345 C CA . GLU A 1 188 ? -2.823 -9.783 18.026 1.00 96.81 188 GLU A CA 1
ATOM 1346 C C . GLU A 1 188 ? -2.134 -9.423 19.356 1.00 96.81 188 GLU A C 1
ATOM 1348 O O . GLU A 1 188 ? -2.322 -10.141 20.346 1.00 96.81 188 GLU A O 1
ATOM 1353 N N . GLY A 1 189 ? -1.291 -8.395 19.442 1.00 91.94 189 GLY A N 1
ATOM 1354 C CA . GLY A 1 189 ? -0.622 -8.124 20.710 1.00 91.94 189 GLY A CA 1
ATOM 1355 C C . GLY A 1 189 ? -0.078 -6.726 20.915 1.00 91.94 189 GLY A C 1
ATOM 1356 O O . GLY A 1 189 ? 0.526 -6.130 20.036 1.00 91.94 189 GLY A O 1
ATOM 1357 N N . ASN A 1 190 ? 0.011 -6.374 22.198 1.00 96.81 190 ASN A N 1
ATOM 1358 C CA . ASN A 1 190 ? 0.140 -5.033 22.772 1.00 96.81 190 ASN A CA 1
ATOM 1359 C C . ASN A 1 190 ? -1.210 -4.307 22.768 1.00 96.81 190 ASN A C 1
ATOM 1361 O O . ASN A 1 190 ? -2.235 -4.960 22.731 1.00 96.81 190 ASN A O 1
ATOM 1365 N N . ASP A 1 191 ? -1.191 -2.993 22.997 1.00 95.25 191 ASP A N 1
ATOM 1366 C CA . ASP A 1 191 ? -2.412 -2.214 23.203 1.00 95.25 191 ASP A CA 1
ATOM 1367 C C . ASP A 1 191 ? -2.879 -1.639 21.861 1.00 95.25 191 ASP A C 1
ATOM 1369 O O . ASP A 1 191 ? -2.239 -0.703 21.353 1.00 95.25 191 ASP A O 1
ATOM 1373 N N . ASP A 1 192 ? -3.992 -2.148 21.341 1.00 95.88 192 ASP A N 1
ATOM 1374 C CA . ASP A 1 192 ? -4.479 -1.850 19.994 1.00 95.88 192 ASP A CA 1
ATOM 1375 C C . ASP A 1 192 ? -5.746 -0.985 19.982 1.00 95.88 192 ASP A C 1
ATOM 1377 O O . ASP A 1 192 ? -6.472 -0.839 20.972 1.00 95.88 192 ASP A O 1
ATOM 1381 N N . VAL A 1 193 ? -6.006 -0.347 18.839 1.00 92.50 193 VAL A N 1
ATOM 1382 C CA . VAL A 1 193 ? -7.234 0.416 18.578 1.00 92.50 193 VAL A CA 1
ATOM 1383 C C . VAL A 1 193 ? -7.944 -0.185 17.374 1.00 92.50 193 VAL A C 1
ATOM 1385 O O . VAL A 1 193 ? -7.419 -0.127 16.267 1.00 92.50 193 VAL A O 1
ATOM 1388 N N . LEU A 1 194 ? -9.140 -0.730 17.579 1.00 92.50 194 LEU A N 1
ATOM 1389 C CA . LEU A 1 194 ? -9.964 -1.346 16.539 1.00 92.50 194 LEU A CA 1
ATOM 1390 C C . LEU A 1 194 ? -11.215 -0.491 16.305 1.00 92.50 194 LEU A C 1
ATOM 1392 O O . LEU A 1 194 ? -11.915 -0.135 17.258 1.00 92.50 194 LEU A O 1
ATOM 1396 N N . VAL A 1 195 ? -11.476 -0.141 15.044 1.00 86.75 195 VAL A N 1
ATOM 1397 C CA . VAL A 1 195 ? -12.534 0.789 14.628 1.00 86.75 195 VAL A CA 1
ATOM 1398 C C . VAL A 1 195 ? -13.274 0.238 13.402 1.00 86.75 195 VAL A C 1
ATOM 1400 O O . VAL A 1 195 ? -12.683 0.126 12.338 1.00 86.75 195 VAL A O 1
ATOM 1403 N N . GLY A 1 196 ? -14.578 -0.015 13.481 1.00 72.81 196 GLY A N 1
ATOM 1404 C CA . GLY A 1 196 ? -15.416 -0.371 12.312 1.00 72.81 196 GLY A CA 1
ATOM 1405 C C . GLY A 1 196 ? -15.981 0.857 11.621 1.00 72.81 196 GLY A C 1
ATOM 1406 O O . GLY A 1 196 ? -17.185 1.011 11.487 1.00 72.81 196 GLY A O 1
ATOM 1407 N N . ASN A 1 197 ? -15.144 1.862 11.363 1.00 68.06 197 ASN A N 1
ATOM 1408 C CA . ASN A 1 197 ? -15.632 3.131 10.833 1.00 68.06 197 ASN A CA 1
ATOM 1409 C C . ASN A 1 197 ? -16.324 2.927 9.481 1.00 68.06 197 ASN A C 1
ATOM 1411 O O . ASN A 1 197 ? -15.725 2.333 8.601 1.00 68.06 197 ASN A O 1
ATOM 1415 N N . ASN A 1 198 ? -17.411 3.671 9.264 1.00 57.84 198 ASN A N 1
ATOM 1416 C CA . ASN A 1 198 ? -17.885 4.094 7.946 1.00 57.84 198 ASN A CA 1
ATOM 1417 C C . ASN A 1 198 ? -18.849 3.167 7.212 1.00 57.84 198 ASN A C 1
ATOM 1419 O O . ASN A 1 198 ? -19.147 3.453 6.054 1.00 57.84 198 ASN A O 1
ATOM 1423 N N . ASP A 1 199 ? -19.469 2.227 7.916 1.00 59.88 199 ASP A N 1
ATOM 1424 C CA . ASP A 1 199 ? -20.753 1.653 7.531 1.00 59.88 199 ASP A CA 1
ATOM 1425 C C . ASP A 1 199 ? -21.800 2.749 7.295 1.00 59.88 199 ASP A C 1
ATOM 1427 O O . ASP A 1 199 ? -22.602 3.151 8.145 1.00 59.88 199 ASP A O 1
ATOM 1431 N N . LEU A 1 200 ? -21.762 3.312 6.092 1.00 47.53 200 LEU A N 1
ATOM 1432 C CA . LEU A 1 200 ? -22.822 4.111 5.534 1.00 47.53 200 LEU A CA 1
ATOM 1433 C C . LEU A 1 200 ? -23.979 3.149 5.428 1.00 47.53 200 LEU A C 1
ATOM 1435 O O . LEU A 1 200 ? -23.990 2.396 4.469 1.00 47.53 200 LEU A O 1
ATOM 1439 N N . ILE A 1 201 ? -24.871 3.194 6.424 1.00 48.59 201 ILE A N 1
ATOM 1440 C CA . ILE A 1 201 ? -26.217 2.615 6.485 1.00 48.59 201 ILE A CA 1
ATOM 1441 C C . ILE A 1 201 ? -26.674 2.223 5.073 1.00 48.59 201 ILE A C 1
ATOM 1443 O O . ILE A 1 201 ? -27.362 2.996 4.402 1.00 48.59 201 ILE A O 1
ATOM 1447 N N . GLU A 1 202 ? -26.226 1.066 4.591 1.00 48.66 202 GLU A N 1
ATOM 1448 C CA . GLU A 1 202 ? -26.657 0.483 3.335 1.00 48.66 202 GLU A CA 1
ATOM 1449 C C . GLU A 1 202 ? -27.852 -0.321 3.773 1.00 48.66 202 GLU A C 1
ATOM 1451 O O . GLU A 1 202 ? -27.672 -1.246 4.571 1.00 48.66 202 GLU A O 1
ATOM 1456 N N . PRO A 1 203 ? -29.071 0.064 3.352 1.00 44.72 203 PRO A N 1
ATOM 1457 C CA . PRO A 1 203 ? -30.248 -0.361 4.049 1.00 44.72 203 PRO A CA 1
ATOM 1458 C C . PRO A 1 203 ? -30.672 -1.832 3.786 1.00 44.72 203 PRO A C 1
ATOM 1460 O O . PRO A 1 203 ? -31.839 -2.148 3.531 1.00 44.72 203 PRO A O 1
ATOM 1463 N N . SER A 1 204 ? -29.704 -2.746 3.714 1.00 49.12 204 SER A N 1
ATOM 1464 C CA . SER A 1 204 ? -29.940 -4.152 3.430 1.00 49.12 204 SER A CA 1
ATOM 1465 C C . SER A 1 204 ? -28.850 -5.132 3.875 1.00 49.12 204 SER A C 1
ATOM 1467 O O . SER A 1 204 ? -29.090 -6.339 3.751 1.00 49.12 204 SER A O 1
ATOM 1469 N N . SER A 1 205 ? -27.694 -4.696 4.387 1.00 54.16 205 SER A N 1
ATOM 1470 C CA . SER A 1 205 ? -26.671 -5.613 4.906 1.00 54.16 205 SER A CA 1
ATOM 1471 C C . SER A 1 205 ? -26.781 -5.702 6.426 1.00 54.16 205 SER A C 1
ATOM 1473 O O . SER A 1 205 ? -26.678 -4.712 7.137 1.00 54.16 205 SER A O 1
ATOM 1475 N N . ASN A 1 206 ? -27.005 -6.913 6.948 1.00 60.34 206 ASN A N 1
ATOM 1476 C CA . ASN A 1 206 ? -26.766 -7.197 8.365 1.00 60.34 206 ASN A CA 1
ATOM 1477 C C . ASN A 1 206 ? -25.250 -7.200 8.572 1.00 60.34 206 ASN A C 1
ATOM 1479 O O . ASN A 1 206 ? -24.671 -8.287 8.644 1.00 60.34 206 ASN A O 1
ATOM 1483 N N . ASN A 1 207 ? -24.629 -6.022 8.546 1.00 67.56 207 ASN A N 1
ATOM 1484 C CA . ASN A 1 207 ? -23.189 -5.948 8.625 1.00 67.56 207 ASN A CA 1
ATOM 1485 C C . ASN A 1 207 ? -22.726 -6.420 10.003 1.00 67.56 207 ASN A C 1
ATOM 1487 O O . ASN A 1 207 ? -23.394 -6.193 11.019 1.00 67.56 207 ASN A O 1
ATOM 1491 N N . GLN A 1 208 ? -21.687 -7.240 10.003 1.00 78.25 208 GLN A N 1
ATOM 1492 C CA . GLN A 1 208 ? -21.188 -7.914 11.179 1.00 78.25 208 GLN A CA 1
ATOM 1493 C C . GLN A 1 208 ? -19.672 -7.881 11.183 1.00 78.25 208 GLN A C 1
ATOM 1495 O O . GLN A 1 208 ? -19.009 -8.756 10.624 1.00 78.25 208 GLN A O 1
ATOM 1500 N N . ASP A 1 209 ? -19.159 -6.938 11.949 1.00 82.19 209 ASP A N 1
ATOM 1501 C CA . ASP A 1 209 ? -17.756 -6.878 12.278 1.00 82.19 209 ASP A CA 1
ATOM 1502 C C . ASP A 1 209 ? -17.388 -7.863 13.385 1.00 82.19 209 ASP A C 1
ATOM 1504 O O . ASP A 1 209 ? -18.136 -8.123 14.337 1.00 82.19 209 ASP A O 1
ATOM 1508 N N . VAL A 1 210 ? -16.180 -8.402 13.298 1.00 85.62 210 VAL A N 1
ATOM 1509 C CA . VAL A 1 210 ? -15.628 -9.364 14.241 1.00 85.62 210 VAL A CA 1
ATOM 1510 C C . VAL A 1 210 ? -14.253 -8.907 14.696 1.00 85.62 210 VAL A C 1
ATOM 1512 O O . VAL A 1 210 ? -13.277 -8.987 13.958 1.00 85.62 210 VAL A O 1
ATOM 1515 N N . TRP A 1 211 ? -14.158 -8.481 15.949 1.00 88.44 211 TRP A N 1
ATOM 1516 C CA . TRP A 1 211 ? -12.963 -7.884 16.531 1.00 88.44 211 TRP A CA 1
ATOM 1517 C C . TRP A 1 211 ? -12.345 -8.778 17.597 1.00 88.44 211 TRP A C 1
ATOM 1519 O O . TRP A 1 211 ? -13.034 -9.356 18.442 1.00 88.44 211 TRP A O 1
ATOM 1529 N N . THR A 1 212 ? -11.024 -8.874 17.562 1.00 89.94 212 THR A N 1
ATOM 1530 C CA . THR A 1 212 ? -10.191 -9.541 18.563 1.00 89.94 212 THR A CA 1
ATOM 1531 C C . THR A 1 212 ? -9.093 -8.555 18.941 1.00 89.94 212 THR A C 1
ATOM 1533 O O . THR A 1 212 ? -8.345 -8.128 18.068 1.00 89.94 212 THR A O 1
ATOM 1536 N N . GLY A 1 213 ? -9.046 -8.117 20.197 1.00 85.94 213 GLY A N 1
ATOM 1537 C CA . GLY A 1 213 ? -8.013 -7.179 20.655 1.00 85.94 213 GLY A CA 1
ATOM 1538 C C . GLY A 1 213 ? -6.651 -7.862 20.743 1.00 85.94 213 GLY A C 1
ATOM 1539 O O . GLY A 1 213 ? -5.651 -7.350 20.256 1.00 85.94 213 GLY A O 1
ATOM 1540 N N . GLY A 1 214 ? -6.641 -9.096 21.241 1.00 91.62 214 GLY A N 1
ATOM 1541 C CA . GLY A 1 214 ? -5.440 -9.871 21.461 1.00 91.62 214 GLY A CA 1
ATOM 1542 C C . GLY A 1 214 ? -4.879 -9.640 22.861 1.00 91.62 214 GLY A C 1
ATOM 1543 O O . GLY A 1 214 ? -5.563 -9.781 23.876 1.00 91.62 214 GLY A O 1
ATOM 1544 N N . ALA A 1 215 ? -3.569 -9.432 22.947 1.00 91.62 215 ALA A N 1
ATOM 1545 C CA . ALA A 1 215 ? -2.869 -9.331 24.219 1.00 91.62 215 ALA A CA 1
ATOM 1546 C C . ALA A 1 215 ? -2.506 -7.888 24.575 1.00 91.62 215 ALA A C 1
ATOM 1548 O O . ALA A 1 215 ? -1.399 -7.470 24.267 1.00 91.62 215 ALA A O 1
ATOM 1549 N N . GLY A 1 216 ? -3.295 -7.191 25.380 1.00 89.94 216 GLY A N 1
ATOM 1550 C CA . GLY A 1 216 ? -2.903 -5.875 25.876 1.00 89.94 216 GLY A CA 1
ATOM 1551 C C . GLY A 1 216 ? -4.050 -5.154 26.549 1.00 89.94 216 GLY A C 1
ATOM 1552 O O . GLY A 1 216 ? -4.852 -5.782 27.235 1.00 89.94 216 GLY A O 1
ATOM 1553 N N . LYS A 1 217 ? -4.039 -3.828 26.433 1.00 86.31 217 LYS A N 1
ATOM 1554 C CA . LYS A 1 217 ? -5.136 -2.933 26.802 1.00 86.31 217 LYS A CA 1
ATOM 1555 C C . LYS A 1 217 ? -5.764 -2.384 25.530 1.00 86.31 217 LYS A C 1
ATOM 1557 O O . LYS A 1 217 ? -5.347 -1.330 25.039 1.00 86.31 217 LYS A O 1
ATOM 1562 N N . ASP A 1 218 ? -6.787 -3.052 25.038 1.00 85.62 218 ASP A N 1
ATOM 1563 C CA . ASP A 1 218 ? -7.328 -2.766 23.718 1.00 85.62 218 ASP A CA 1
ATOM 1564 C C . ASP A 1 218 ? -8.490 -1.778 23.773 1.00 85.62 218 ASP A C 1
ATOM 1566 O O . ASP A 1 218 ? -9.204 -1.628 24.771 1.00 85.62 218 ASP A O 1
ATOM 1570 N N . SER A 1 219 ? -8.650 -1.027 22.690 1.00 86.56 219 SER A N 1
ATOM 1571 C CA . SER A 1 219 ? -9.677 -0.004 22.534 1.00 86.56 219 SER A CA 1
ATOM 1572 C C . SER A 1 219 ? -10.575 -0.356 21.361 1.00 86.56 219 SER A C 1
ATOM 1574 O O . SER A 1 219 ? -10.162 -0.245 20.212 1.00 86.56 219 SER A O 1
ATOM 1576 N N . PHE A 1 220 ? -11.823 -0.707 21.645 1.00 85.44 220 PHE A N 1
ATOM 1577 C CA . PHE A 1 220 ? -12.836 -0.972 20.628 1.00 85.44 220 PHE A CA 1
ATOM 1578 C C . PHE A 1 220 ? -13.692 0.279 20.447 1.00 85.44 220 PHE A C 1
ATOM 1580 O O . PHE A 1 220 ? -14.433 0.664 21.356 1.00 85.44 220 PHE A O 1
ATOM 1587 N N . GLN A 1 221 ? -13.558 0.955 19.310 1.00 83.56 221 GLN A N 1
ATOM 1588 C CA . GLN A 1 221 ? -14.244 2.212 19.041 1.00 83.56 221 GLN A CA 1
ATOM 1589 C C . GLN A 1 221 ? -15.455 1.984 18.136 1.00 83.56 221 GLN A C 1
ATOM 1591 O O . GLN A 1 221 ? -15.328 1.701 16.947 1.00 83.56 221 GLN A O 1
ATOM 1596 N N . LEU A 1 222 ? -16.640 2.163 18.715 1.00 75.81 222 LEU A N 1
ATOM 1597 C CA . LEU A 1 222 ? -17.920 2.090 18.025 1.00 75.81 222 LEU A CA 1
ATOM 1598 C C . LEU A 1 222 ? -18.346 3.524 17.683 1.00 75.81 222 LEU A C 1
ATOM 1600 O O . LEU A 1 222 ? -18.729 4.287 18.572 1.00 75.81 222 LEU A O 1
ATOM 1604 N N . GLY A 1 223 ? -18.244 3.919 16.413 1.00 68.06 223 GLY A N 1
ATOM 1605 C CA . GLY A 1 223 ? -18.560 5.290 15.986 1.00 68.06 223 GLY A CA 1
ATOM 1606 C C . GLY A 1 223 ? -17.352 6.217 15.824 1.00 68.06 223 GLY A C 1
ATOM 1607 O O . GLY A 1 223 ? -16.228 5.927 16.236 1.00 68.06 223 GLY A O 1
ATOM 1608 N N . ASN A 1 224 ? -17.602 7.389 15.250 1.00 64.38 224 ASN A N 1
ATOM 1609 C CA . ASN A 1 224 ? -16.700 8.542 15.293 1.00 64.38 224 ASN A CA 1
ATOM 1610 C C . ASN A 1 224 ? -17.408 9.723 15.982 1.00 64.38 224 ASN A C 1
ATOM 1612 O O . ASN A 1 224 ? -18.590 9.628 16.304 1.00 64.38 224 ASN A O 1
ATOM 1616 N N . GLU A 1 225 ? -16.709 10.841 16.211 1.00 60.94 225 GLU A N 1
ATOM 1617 C CA . GLU A 1 225 ? -17.260 11.987 16.963 1.00 60.94 225 GLU A CA 1
ATOM 1618 C C . GLU A 1 225 ? -18.605 12.517 16.424 1.00 60.94 225 GLU A C 1
ATOM 1620 O O . GLU A 1 225 ? -19.398 13.039 17.206 1.00 60.94 225 GLU A O 1
ATOM 1625 N N . ASP A 1 226 ? -18.884 12.337 15.130 1.00 58.03 226 ASP A N 1
ATOM 1626 C CA . ASP A 1 226 ? -20.068 12.870 14.450 1.00 58.03 226 ASP A CA 1
ATOM 1627 C C . ASP A 1 226 ? -21.109 11.795 14.065 1.00 58.03 226 ASP A C 1
ATOM 1629 O O . ASP A 1 226 ? -22.224 12.137 13.659 1.00 58.03 226 ASP A O 1
ATOM 1633 N N . THR A 1 227 ? -20.778 10.502 14.177 1.00 60.97 227 THR A N 1
ATOM 1634 C CA . THR A 1 227 ? -21.568 9.404 13.593 1.00 60.97 227 THR A CA 1
ATOM 1635 C C . THR A 1 227 ? -21.556 8.155 14.475 1.00 60.97 227 THR A C 1
ATOM 1637 O O . THR A 1 227 ? -20.498 7.656 14.854 1.00 60.97 227 THR A O 1
ATOM 1640 N N . VAL A 1 228 ? -22.750 7.621 14.753 1.00 59.53 228 VAL A N 1
ATOM 1641 C CA . VAL A 1 228 ? -22.945 6.307 15.389 1.00 59.53 228 VAL A CA 1
ATOM 1642 C C . VAL A 1 228 ? -23.164 5.258 14.305 1.00 59.53 228 VAL A C 1
ATOM 1644 O O . VAL A 1 228 ? -24.103 5.417 13.526 1.00 59.53 228 VAL A O 1
ATOM 1647 N N . PHE A 1 229 ? -22.352 4.198 14.286 1.00 60.06 229 PHE A N 1
ATOM 1648 C CA . PHE A 1 229 ? -22.454 3.127 13.280 1.00 60.06 229 PHE A CA 1
ATOM 1649 C C . PHE A 1 229 ? -23.406 1.989 13.702 1.00 60.06 229 PHE A C 1
ATOM 1651 O O . PHE A 1 229 ? -24.171 1.489 12.889 1.00 60.06 229 PHE A O 1
ATOM 1658 N N . TYR A 1 230 ? -23.518 1.696 15.002 1.00 62.28 230 TYR A N 1
ATOM 1659 C CA . TYR A 1 230 ? -24.276 0.541 15.510 1.00 62.28 230 TYR A CA 1
ATOM 1660 C C . TYR A 1 230 ? -25.630 0.951 16.137 1.00 62.28 230 TYR A C 1
ATOM 1662 O O . TYR A 1 230 ? -25.740 1.046 17.362 1.00 62.28 230 TYR A O 1
ATOM 1670 N N . GLN A 1 231 ? -26.662 1.229 15.316 1.00 54.47 231 GLN A N 1
ATOM 1671 C CA . GLN A 1 231 ? -27.990 1.712 15.767 1.00 54.47 231 GLN A CA 1
ATOM 1672 C C . GLN A 1 231 ? -29.109 0.650 15.827 1.00 54.47 231 GLN A C 1
ATOM 1674 O O . GLN A 1 231 ? -29.169 -0.297 15.050 1.00 54.47 231 GLN A O 1
ATOM 1679 N N . GLN A 1 232 ? -30.088 0.862 16.720 1.00 48.59 232 GLN A N 1
ATOM 1680 C CA . GLN A 1 232 ? -31.160 -0.099 17.036 1.00 48.59 232 GLN A CA 1
ATOM 1681 C C . GLN A 1 232 ? -32.303 -0.249 15.996 1.00 48.59 232 GLN A C 1
ATOM 1683 O O . GLN A 1 232 ? -33.276 -0.925 16.318 1.00 48.59 232 GLN A O 1
ATOM 1688 N N . ASN A 1 233 ? -32.297 0.338 14.785 1.00 50.84 233 ASN A N 1
ATOM 1689 C CA . ASN A 1 233 ? -33.430 0.141 13.852 1.00 50.84 233 ASN A CA 1
ATOM 1690 C C . ASN A 1 233 ? -33.096 0.091 12.347 1.00 50.84 233 ASN A C 1
ATOM 1692 O O . ASN A 1 233 ? -32.377 0.930 11.821 1.00 50.84 233 ASN A O 1
ATOM 1696 N N . ALA A 1 234 ? -33.768 -0.882 11.706 1.00 47.34 234 ALA A N 1
ATOM 1697 C CA . ALA A 1 234 ? -33.819 -1.350 10.309 1.00 47.34 234 ALA A CA 1
ATOM 1698 C C . ALA A 1 234 ? -32.511 -1.727 9.605 1.00 47.34 234 ALA A C 1
ATOM 1700 O O . ALA A 1 234 ? -32.584 -2.584 8.737 1.00 47.34 234 ALA A O 1
ATOM 1701 N N . GLU A 1 235 ? -31.369 -1.202 10.034 1.00 52.34 235 GLU A N 1
ATOM 1702 C CA . GLU A 1 235 ? -30.049 -1.455 9.435 1.00 52.34 235 GLU A CA 1
ATOM 1703 C C . GLU A 1 235 ? -29.006 -1.611 10.540 1.00 52.34 235 GLU A C 1
ATOM 1705 O O . GLU A 1 235 ? -28.053 -0.843 10.630 1.00 52.34 235 GLU A O 1
ATOM 1710 N N . SER A 1 236 ? -29.273 -2.488 11.508 1.00 54.44 236 SER A N 1
ATOM 1711 C CA . SER A 1 236 ? -28.371 -2.637 12.648 1.00 54.44 236 SER A CA 1
ATOM 1712 C C . SER A 1 236 ? -27.096 -3.350 12.205 1.00 54.44 236 SER A C 1
ATOM 1714 O O . SER A 1 236 ? -27.135 -4.563 11.989 1.00 54.44 236 SER A O 1
ATOM 1716 N N . ASP A 1 237 ? -26.005 -2.603 12.118 1.00 59.31 237 ASP A N 1
ATOM 1717 C CA . ASP A 1 237 ? -24.643 -3.129 12.140 1.00 59.31 237 ASP A CA 1
ATOM 1718 C C . ASP A 1 237 ? -24.351 -3.751 13.527 1.00 59.31 237 ASP A C 1
ATOM 1720 O O . ASP A 1 237 ? -24.943 -3.355 14.547 1.00 59.31 237 ASP A O 1
ATOM 1724 N N . LEU A 1 238 ? -23.485 -4.764 13.584 1.00 68.62 238 LEU A N 1
ATOM 1725 C CA . LEU A 1 238 ? -23.142 -5.539 14.776 1.00 68.62 238 LEU A CA 1
ATOM 1726 C C . LEU A 1 238 ? -21.630 -5.759 14.889 1.00 68.62 238 LEU A C 1
ATOM 1728 O O . LEU A 1 238 ? -21.071 -6.575 14.172 1.00 68.62 238 LEU A O 1
ATOM 1732 N N . ALA A 1 239 ? -21.006 -5.201 15.925 1.00 71.50 239 ALA A N 1
ATOM 1733 C CA . ALA A 1 239 ? -19.657 -5.596 16.322 1.00 71.50 239 ALA A CA 1
ATOM 1734 C C . ALA A 1 239 ? -19.681 -6.781 17.307 1.00 71.50 239 ALA A C 1
ATOM 1736 O O . ALA A 1 239 ? -20.284 -6.713 18.386 1.00 71.50 239 ALA A O 1
ATOM 1737 N N . ILE A 1 240 ? -18.980 -7.865 16.971 1.00 76.50 240 ILE A N 1
ATOM 1738 C CA . ILE A 1 240 ? -18.656 -8.968 17.882 1.00 76.50 240 ILE A CA 1
ATOM 1739 C C . ILE A 1 240 ? -17.226 -8.799 18.377 1.00 76.50 240 ILE A C 1
ATOM 1741 O O . ILE A 1 240 ? -16.284 -9.018 17.626 1.00 76.50 240 ILE A O 1
ATOM 1745 N N . ILE A 1 241 ? -17.057 -8.549 19.674 1.00 79.69 241 ILE A N 1
ATOM 1746 C CA . ILE A 1 241 ? -15.743 -8.578 20.325 1.00 79.69 241 ILE A CA 1
ATOM 1747 C C . ILE A 1 241 ? -15.521 -9.963 20.947 1.00 79.69 241 ILE A C 1
ATOM 1749 O O . ILE A 1 241 ? -16.311 -10.402 21.787 1.00 79.69 241 ILE A O 1
ATOM 1753 N N . LYS A 1 242 ? -14.467 -10.671 20.530 1.00 80.25 242 LYS A N 1
ATOM 1754 C CA . LYS A 1 242 ? -14.246 -12.091 20.864 1.00 80.25 242 LYS A CA 1
ATOM 1755 C C . LYS A 1 242 ? -13.516 -12.346 22.182 1.00 80.25 242 LYS A C 1
ATOM 1757 O O . LYS A 1 242 ? -13.712 -13.413 22.764 1.00 80.25 242 LYS A O 1
ATOM 1762 N N . ASP A 1 243 ? -12.682 -11.424 22.646 1.00 78.88 243 ASP A N 1
ATOM 1763 C CA . ASP A 1 243 ? -11.705 -11.686 23.713 1.00 78.88 243 ASP A CA 1
ATOM 1764 C C . ASP A 1 243 ? -11.585 -10.577 24.767 1.00 78.88 243 ASP A C 1
ATOM 1766 O O . ASP A 1 243 ? -10.633 -10.573 25.539 1.00 78.88 243 ASP A O 1
ATOM 1770 N N . PHE A 1 244 ? -12.587 -9.702 24.856 1.00 76.38 244 PHE A N 1
ATOM 1771 C CA . PHE A 1 244 ? -12.610 -8.569 25.784 1.00 76.38 244 PHE A CA 1
ATOM 1772 C C . PHE A 1 244 ? -12.229 -8.951 27.230 1.00 76.38 244 PHE A C 1
ATOM 1774 O O . PHE A 1 244 ? -12.725 -9.924 27.803 1.00 76.38 244 PHE A O 1
ATOM 1781 N N . THR A 1 245 ? -11.381 -8.149 27.861 1.00 74.31 245 THR A N 1
ATOM 1782 C CA . THR A 1 245 ? -10.844 -8.331 29.212 1.00 74.31 245 THR A CA 1
ATOM 1783 C C . THR A 1 245 ? -11.089 -7.096 30.086 1.00 74.31 245 THR A C 1
ATOM 1785 O O . THR A 1 245 ? -11.625 -6.087 29.644 1.00 74.31 245 THR A O 1
ATOM 1788 N N . SER A 1 246 ? -10.713 -7.152 31.369 1.00 72.12 246 SER A N 1
ATOM 1789 C CA . SER A 1 246 ? -10.808 -5.990 32.272 1.00 72.12 246 SER A CA 1
ATOM 1790 C C . SER A 1 246 ? -9.810 -4.872 31.952 1.00 72.12 246 SER A C 1
ATOM 1792 O O . SER A 1 246 ? -9.909 -3.792 32.526 1.00 72.12 246 SER A O 1
ATOM 1794 N N . GLU A 1 247 ? -8.812 -5.156 31.118 1.00 74.69 247 GLU A N 1
ATOM 1795 C CA . GLU A 1 247 ? -7.789 -4.197 30.698 1.00 74.69 247 GLU A CA 1
ATOM 1796 C C . GLU A 1 247 ? -8.224 -3.409 29.451 1.00 74.69 247 GLU A C 1
ATOM 1798 O O . GLU A 1 247 ? -7.648 -2.356 29.163 1.00 74.69 247 GLU A O 1
ATOM 1803 N N . ASP A 1 248 ? -9.281 -3.874 28.779 1.00 75.88 248 ASP A N 1
ATOM 1804 C CA . ASP A 1 248 ? -9.805 -3.301 27.546 1.00 75.88 248 ASP A CA 1
ATOM 1805 C C . ASP A 1 248 ? -10.893 -2.264 27.816 1.00 75.88 248 ASP A C 1
ATOM 1807 O O . ASP A 1 248 ? -11.518 -2.204 28.883 1.00 75.88 248 ASP A O 1
ATOM 1811 N N . LYS A 1 249 ? -11.155 -1.435 26.808 1.00 78.88 249 LYS A N 1
ATOM 1812 C CA . LYS A 1 249 ? -12.203 -0.418 26.849 1.00 78.88 249 LYS A CA 1
ATOM 1813 C C . LYS A 1 249 ? -13.015 -0.393 25.564 1.00 78.88 249 LYS A C 1
ATOM 1815 O O . LYS A 1 249 ? -12.496 -0.559 24.464 1.00 78.88 249 LYS A O 1
ATOM 1820 N N . ILE A 1 250 ? -14.298 -0.096 25.727 1.00 79.06 250 ILE A N 1
ATOM 1821 C CA . ILE A 1 250 ? -15.194 0.252 24.627 1.00 79.06 250 ILE A CA 1
ATOM 1822 C C . ILE A 1 250 ? -15.352 1.769 24.635 1.00 79.06 250 ILE A C 1
ATOM 1824 O O . ILE A 1 250 ? -15.686 2.359 25.666 1.00 79.06 250 ILE A O 1
ATOM 1828 N N . ILE A 1 251 ? -15.098 2.398 23.493 1.00 75.44 251 ILE A N 1
ATOM 1829 C CA . ILE A 1 251 ? -15.302 3.828 23.278 1.00 75.44 251 ILE A CA 1
ATOM 1830 C C . ILE A 1 251 ? -16.568 3.983 22.442 1.00 75.44 251 ILE A C 1
ATOM 1832 O O . ILE A 1 251 ? -16.641 3.489 21.320 1.00 75.44 251 ILE A O 1
ATOM 1836 N N . LEU A 1 252 ? -17.561 4.666 23.008 1.00 72.56 252 LEU A N 1
ATOM 1837 C CA . LEU A 1 252 ? -18.819 4.988 22.342 1.00 72.56 252 LEU A CA 1
ATOM 1838 C C . LEU A 1 252 ? -18.812 6.468 21.969 1.00 72.56 252 LEU A C 1
ATOM 1840 O O . LEU A 1 252 ? -18.571 7.317 22.829 1.00 72.56 252 LEU A O 1
ATOM 1844 N N . HIS A 1 253 ? -19.126 6.784 20.717 1.00 67.50 253 HIS A N 1
ATOM 1845 C CA . HIS A 1 253 ? -19.377 8.160 20.291 1.00 67.50 253 HIS A CA 1
ATOM 1846 C C . HIS A 1 253 ? -20.872 8.351 20.013 1.00 67.50 253 HIS A C 1
ATOM 1848 O O . HIS A 1 253 ? -21.477 7.514 19.363 1.00 67.50 253 HIS A O 1
ATOM 1854 N N . GLY A 1 254 ? -21.504 9.408 20.524 1.00 61.34 254 GLY A N 1
ATOM 1855 C CA . GLY A 1 254 ? -22.964 9.589 20.448 1.00 61.34 254 GLY A CA 1
ATOM 1856 C C . GLY A 1 254 ? -23.683 9.306 21.770 1.00 61.34 254 GLY A C 1
ATOM 1857 O O . GLY A 1 254 ? -23.066 9.266 22.836 1.00 61.34 254 GLY A O 1
ATOM 1858 N N . SER A 1 255 ? -25.010 9.179 21.735 1.00 58.78 255 SER A N 1
ATOM 1859 C CA . SER A 1 255 ? -25.798 8.977 22.952 1.00 58.78 255 SER A CA 1
ATOM 1860 C C . SER A 1 255 ? -25.792 7.503 23.369 1.00 58.78 255 SER A C 1
ATOM 1862 O O . SER A 1 255 ? -25.932 6.633 22.514 1.00 58.78 255 SER A O 1
ATOM 1864 N N . PRO A 1 256 ? -25.751 7.176 24.676 1.00 55.91 256 PRO A N 1
ATOM 1865 C CA . PRO A 1 256 ? -25.912 5.795 25.142 1.00 55.91 256 PRO A CA 1
ATOM 1866 C C . PRO A 1 256 ? -27.189 5.102 24.638 1.00 55.91 256 PRO A C 1
ATOM 1868 O O . PRO A 1 256 ? -27.230 3.879 24.552 1.00 55.91 256 PRO A O 1
ATOM 1871 N N . SER A 1 257 ? -28.235 5.865 24.292 1.00 59.38 257 SER A N 1
ATOM 1872 C CA . SER A 1 257 ? -29.472 5.325 23.715 1.00 59.38 257 SER A CA 1
ATOM 1873 C C . SER A 1 257 ? -29.339 4.834 22.275 1.00 59.38 257 SER A C 1
ATOM 1875 O O . SER A 1 257 ? -30.260 4.182 21.787 1.00 59.38 257 SER A O 1
ATOM 1877 N N . ASP A 1 258 ? -28.246 5.171 21.595 1.00 55.62 258 ASP A N 1
ATOM 1878 C CA . ASP A 1 258 ? -28.038 4.808 20.195 1.00 55.62 258 ASP A CA 1
ATOM 1879 C C . ASP A 1 258 ? -27.575 3.348 20.062 1.00 55.62 258 ASP A C 1
ATOM 1881 O O . ASP A 1 258 ? -27.759 2.750 19.008 1.00 55.62 258 ASP A O 1
ATOM 1885 N N . TYR A 1 259 ? -27.075 2.746 21.149 1.00 56.38 259 TYR A N 1
ATOM 1886 C CA . TYR A 1 259 ? -26.452 1.423 21.164 1.00 56.38 259 TYR A CA 1
ATOM 1887 C C . TYR A 1 259 ? -27.343 0.346 21.797 1.00 56.38 259 TYR A C 1
ATOM 1889 O O . TYR A 1 259 ? -27.919 0.534 22.874 1.00 56.38 259 TYR A O 1
ATOM 1897 N N . LEU A 1 260 ? -27.390 -0.833 21.166 1.00 51.94 260 LEU A N 1
ATOM 1898 C CA . LEU A 1 260 ? -27.943 -2.060 21.745 1.00 51.94 260 LEU A CA 1
ATOM 1899 C C . LEU 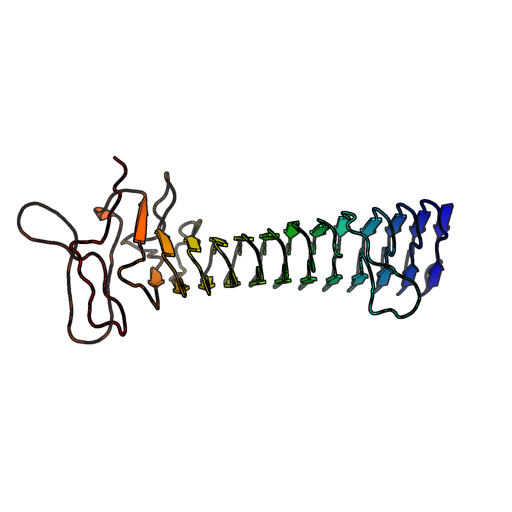A 1 260 ? -26.836 -3.108 21.898 1.00 51.94 260 LEU A C 1
ATOM 1901 O O . LEU A 1 260 ? -26.356 -3.655 20.914 1.00 51.94 260 LEU A O 1
ATOM 1905 N N . ILE A 1 261 ? -26.481 -3.436 23.138 1.00 51.81 261 ILE A N 1
ATOM 1906 C CA . ILE A 1 261 ? -25.452 -4.434 23.459 1.00 51.81 261 ILE A CA 1
ATOM 1907 C C . ILE A 1 261 ? -26.151 -5.726 23.923 1.00 51.81 261 ILE A C 1
ATOM 1909 O O . ILE A 1 261 ? -26.899 -5.701 24.902 1.00 51.81 261 ILE A O 1
ATOM 1913 N N . ALA A 1 262 ? -25.945 -6.856 23.231 1.00 42.53 262 ALA A N 1
ATOM 1914 C CA . ALA A 1 262 ? -26.618 -8.140 23.503 1.00 42.53 262 ALA A CA 1
ATOM 1915 C C . ALA A 1 262 ? -25.668 -9.359 23.411 1.00 42.53 262 ALA A C 1
ATOM 1917 O O . ALA A 1 262 ? -24.661 -9.299 22.716 1.00 42.53 262 ALA A O 1
ATOM 1918 N N . ILE A 1 263 ? -25.998 -10.481 24.084 1.00 43.19 263 ILE A N 1
ATOM 1919 C CA . ILE A 1 263 ? -25.220 -11.749 24.067 1.00 43.19 263 ILE A CA 1
ATOM 1920 C C . ILE A 1 263 ? -26.117 -12.960 23.791 1.00 43.19 263 ILE A C 1
ATOM 1922 O O . ILE A 1 263 ? -27.255 -13.011 24.259 1.00 43.19 263 ILE A O 1
ATOM 1926 N N . ASN A 1 264 ? -25.581 -13.980 23.112 1.00 34.19 264 ASN A N 1
ATOM 1927 C CA . ASN A 1 264 ? -26.241 -15.264 22.867 1.00 34.19 264 ASN A CA 1
ATOM 1928 C C . ASN A 1 264 ? -25.599 -16.392 23.707 1.00 34.19 264 ASN A C 1
ATOM 1930 O O . ASN A 1 264 ? -24.383 -16.506 23.746 1.00 34.19 264 ASN A O 1
ATOM 1934 N N . GLY A 1 265 ? -26.397 -17.245 24.367 1.00 36.75 265 GLY A N 1
ATOM 1935 C CA . GLY A 1 265 ? -25.900 -18.396 25.148 1.00 36.75 265 GLY A CA 1
ATOM 1936 C C . GLY A 1 265 ? -26.026 -18.234 26.671 1.00 36.75 265 GLY A C 1
ATOM 1937 O O . GLY A 1 265 ? -25.542 -17.277 27.274 1.00 36.75 265 GLY A O 1
ATOM 1938 N N . SER A 1 266 ? -26.744 -19.180 27.279 1.00 40.66 266 SER A N 1
ATOM 1939 C CA . SER A 1 266 ? -27.407 -19.124 28.591 1.00 40.66 266 SER A CA 1
ATOM 1940 C C . SER A 1 266 ? -26.542 -18.730 29.797 1.00 40.66 266 SER A C 1
ATOM 1942 O O . SER A 1 266 ? -25.429 -19.220 29.965 1.00 40.66 266 SER A O 1
ATOM 1944 N N . ASP A 1 267 ? -27.175 -17.927 30.658 1.00 44.31 267 ASP A N 1
ATOM 1945 C CA . ASP A 1 267 ? -26.765 -17.345 31.943 1.00 44.31 267 ASP A CA 1
ATOM 1946 C C . ASP A 1 267 ? -25.668 -16.272 31.869 1.00 44.31 267 ASP A C 1
ATOM 1948 O O . ASP A 1 267 ? -24.473 -16.559 31.898 1.00 44.31 267 ASP A O 1
ATOM 1952 N N . SER A 1 268 ? -26.107 -15.007 31.737 1.00 32.03 268 SER A N 1
ATOM 1953 C CA . SER A 1 268 ? -25.622 -13.759 32.387 1.00 32.03 268 SER A CA 1
ATOM 1954 C C . SER A 1 268 ? -26.085 -12.556 31.537 1.00 32.03 268 SER A C 1
ATOM 1956 O O . SER A 1 268 ? -25.749 -12.513 30.356 1.00 32.03 268 SER A O 1
ATOM 1958 N N . GLU A 1 269 ? -26.881 -11.640 32.105 1.00 34.53 269 GLU A N 1
ATOM 1959 C CA . GLU A 1 269 ? -27.527 -10.457 31.471 1.00 34.53 269 GLU A CA 1
ATOM 1960 C C . GLU A 1 269 ? -26.972 -9.150 32.039 1.00 34.53 269 GLU A C 1
ATOM 1962 O O . GLU A 1 269 ? -26.558 -9.213 33.194 1.00 34.53 269 GLU A O 1
ATOM 1967 N N . ILE A 1 270 ? -27.165 -7.993 31.366 1.00 35.88 270 ILE A N 1
ATOM 1968 C CA . ILE A 1 270 ? -27.413 -6.664 31.992 1.00 35.88 270 ILE A CA 1
ATOM 1969 C C . ILE A 1 270 ? -28.264 -5.730 30.918 1.00 35.88 270 ILE A C 1
ATOM 1971 O O . ILE A 1 270 ? -28.575 -6.265 29.856 1.00 35.88 270 ILE A O 1
ATOM 1975 N N . TYR A 1 271 ? -28.459 -4.367 30.992 1.00 39.91 271 TYR A N 1
ATOM 1976 C CA . TYR A 1 271 ? -29.313 -3.429 30.120 1.00 39.91 271 TYR A CA 1
ATOM 1977 C C . TYR A 1 271 ? -28.819 -2.002 29.550 1.00 39.91 271 TYR A C 1
ATOM 1979 O O . TYR A 1 271 ? -27.648 -1.738 29.440 1.00 39.91 271 TYR A O 1
ATOM 1987 N N . SER A 1 272 ? -29.645 -1.002 29.155 1.00 31.33 272 SER A N 1
ATOM 1988 C CA . SER A 1 272 ? -29.268 0.457 29.040 1.00 31.33 272 SER A CA 1
ATOM 1989 C C . SER A 1 272 ? -30.498 1.391 29.261 1.00 31.33 272 SER A C 1
ATOM 1991 O O . SER A 1 272 ? -31.610 1.011 28.893 1.00 31.33 272 SER A O 1
ATOM 1993 N N . GLY A 1 273 ? -30.358 2.583 29.880 1.00 26.88 273 GLY A N 1
ATOM 1994 C CA . GLY A 1 273 ? -31.375 3.663 29.985 1.00 26.88 273 GLY A CA 1
ATOM 1995 C C . GLY A 1 273 ? -32.210 3.884 31.287 1.00 26.88 273 GLY A C 1
ATOM 1996 O O . GLY A 1 273 ? -32.323 3.027 32.143 1.00 26.88 273 GLY A O 1
ATOM 1997 N N . SER A 1 274 ? -32.849 5.073 31.386 1.00 32.22 274 SER A N 1
ATOM 1998 C CA . SER A 1 274 ? -33.164 5.989 32.535 1.00 32.22 274 SER A CA 1
ATOM 1999 C C . SER A 1 274 ? -33.896 5.600 33.868 1.00 32.22 274 SER A C 1
ATOM 2001 O O . SER A 1 274 ? -34.415 4.509 34.084 1.00 32.22 274 SER A O 1
ATOM 2003 N N . THR A 1 275 ? -33.926 6.626 34.753 1.00 37.94 275 THR A N 1
ATOM 2004 C CA . THR A 1 275 ? -34.154 6.832 36.216 1.00 37.94 275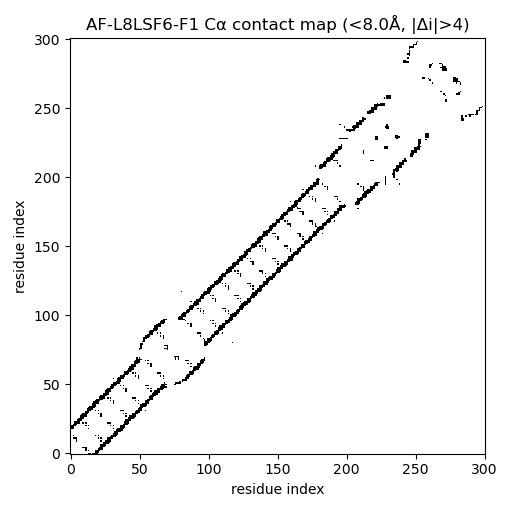 THR A CA 1
ATOM 2005 C C . THR A 1 275 ? -34.905 5.845 37.120 1.00 37.94 275 THR A C 1
ATOM 2007 O O . THR A 1 275 ? -34.960 6.117 38.320 1.00 37.94 275 THR A O 1
ATOM 2010 N N . GLU A 1 276 ? -35.439 4.714 36.657 1.00 34.72 276 GLU A N 1
ATOM 2011 C CA . GLU A 1 276 ? -36.128 3.778 37.565 1.00 34.72 276 GLU A CA 1
ATOM 2012 C C . GLU A 1 276 ? -35.671 2.308 37.556 1.00 34.72 276 GLU A C 1
ATOM 2014 O O . GLU A 1 276 ? -36.189 1.583 38.406 1.00 34.72 276 GLU A O 1
ATOM 2019 N N . LYS A 1 277 ? -34.668 1.870 36.757 1.00 28.67 277 LYS A N 1
ATOM 2020 C CA . LYS A 1 277 ? -33.760 0.727 37.094 1.00 28.67 277 LYS A CA 1
ATOM 2021 C C . LYS A 1 277 ? -32.743 0.330 35.989 1.00 28.67 277 LYS A C 1
ATOM 2023 O O . LYS A 1 277 ? -33.128 0.187 34.843 1.00 28.67 277 LYS A O 1
ATOM 2028 N N . LEU A 1 278 ? -31.505 0.088 36.462 1.00 28.05 278 LEU A N 1
ATOM 2029 C CA . LEU A 1 278 ? -30.163 -0.280 35.915 1.00 28.05 278 LEU A CA 1
ATOM 2030 C C . LEU A 1 278 ? -29.932 -1.002 34.553 1.00 28.05 278 LEU A C 1
ATOM 2032 O O . LEU A 1 278 ? -30.760 -1.796 34.119 1.00 28.05 278 LEU A O 1
ATOM 2036 N N . GLU A 1 279 ? -28.693 -0.776 34.035 1.00 39.72 279 GLU A N 1
ATOM 2037 C CA . GLU A 1 279 ? -28.010 -1.036 32.724 1.00 39.72 279 GLU A CA 1
ATOM 2038 C C . GLU A 1 279 ? -26.840 -2.085 32.719 1.00 39.72 279 GLU A C 1
ATOM 2040 O O . GLU A 1 279 ? -26.269 -2.301 33.781 1.00 39.72 279 GLU A O 1
ATOM 2045 N N . LEU A 1 280 ? -26.456 -2.635 31.531 1.00 32.72 280 LEU A N 1
ATOM 2046 C CA . LEU A 1 280 ? -25.447 -3.605 30.970 1.00 32.72 280 LEU A CA 1
ATOM 2047 C C . LEU A 1 280 ? -24.526 -2.908 30.065 1.00 32.72 280 LEU A C 1
ATOM 2049 O O . LEU A 1 280 ? -24.911 -2.163 29.178 1.00 32.72 280 LEU A O 1
ATOM 2053 N N . ILE A 1 281 ? -23.292 -3.323 30.237 1.00 35.53 281 ILE A N 1
ATOM 2054 C CA . ILE A 1 281 ? -22.202 -2.575 29.702 1.00 35.53 281 ILE A CA 1
ATOM 2055 C C . ILE A 1 281 ? -21.137 -3.511 29.100 1.00 35.53 281 ILE A C 1
ATOM 2057 O O . ILE A 1 281 ? -20.170 -2.986 28.581 1.00 35.53 281 ILE A O 1
ATOM 2061 N N . ALA A 1 282 ? -21.320 -4.855 29.130 1.00 32.34 282 ALA A N 1
ATOM 2062 C CA . ALA A 1 282 ? -20.658 -5.909 28.310 1.00 32.34 282 ALA A CA 1
ATOM 2063 C C . ALA A 1 282 ? -20.845 -7.337 28.906 1.00 32.34 282 ALA A C 1
ATOM 2065 O O . ALA A 1 282 ? -21.114 -7.479 30.102 1.00 32.34 282 ALA A O 1
ATOM 2066 N N . LYS A 1 283 ? -20.624 -8.408 28.113 1.00 33.19 283 LYS A N 1
ATOM 2067 C CA . LYS A 1 283 ? -20.307 -9.779 28.599 1.00 33.19 283 LYS A CA 1
ATOM 2068 C C . LYS A 1 283 ? -19.320 -10.473 27.658 1.00 33.19 283 LYS A C 1
ATOM 2070 O O . LYS A 1 283 ? -19.485 -10.460 26.446 1.00 33.19 283 LYS A O 1
ATOM 2075 N N . VAL A 1 284 ? -18.338 -11.105 28.294 1.00 32.59 284 VAL A N 1
ATOM 2076 C CA . VAL A 1 284 ? -17.152 -11.760 27.733 1.00 32.59 284 VAL A CA 1
ATOM 2077 C C . VAL A 1 284 ? -17.345 -13.267 27.695 1.00 32.59 284 VAL A C 1
ATOM 2079 O O . VAL A 1 284 ? -17.826 -13.853 28.672 1.00 32.59 284 VAL A O 1
ATOM 2082 N N . GLU A 1 285 ? -16.913 -13.917 26.617 1.00 32.41 285 GLU A N 1
ATOM 2083 C CA . GLU A 1 285 ? -16.790 -15.372 26.588 1.00 32.41 285 GLU A CA 1
ATOM 2084 C C . GLU A 1 285 ? -15.437 -15.815 27.178 1.00 32.41 285 GLU A C 1
ATOM 2086 O O . GLU A 1 285 ? -14.373 -15.393 26.748 1.00 32.41 285 GLU A O 1
ATOM 2091 N N . ASN A 1 286 ? -15.487 -16.711 28.172 1.00 34.03 286 ASN A N 1
ATOM 2092 C CA . ASN A 1 286 ? -14.348 -17.408 28.797 1.00 34.03 286 ASN A CA 1
ATOM 2093 C C . ASN A 1 286 ? -13.413 -16.642 29.756 1.00 34.03 286 ASN A C 1
ATOM 2095 O O . ASN A 1 286 ? -12.282 -17.087 29.958 1.00 34.03 286 ASN A O 1
ATOM 2099 N N . ASN A 1 287 ? -13.869 -15.609 30.474 1.00 32.84 287 ASN A N 1
ATOM 2100 C CA . ASN A 1 287 ? -13.088 -15.084 31.604 1.00 32.84 287 ASN A CA 1
ATOM 2101 C C . ASN A 1 287 ? -13.944 -14.842 32.857 1.00 32.84 287 ASN A C 1
ATOM 2103 O O . ASN A 1 287 ? -14.911 -14.088 32.849 1.00 32.84 287 ASN A O 1
ATOM 2107 N N . THR A 1 288 ? -13.615 -15.522 33.959 1.00 34.44 288 THR A N 1
ATOM 2108 C CA . THR A 1 288 ? -14.450 -15.602 35.174 1.00 34.44 288 THR A CA 1
ATOM 2109 C C . THR A 1 288 ? -14.348 -14.396 36.117 1.00 34.44 288 THR A C 1
ATOM 2111 O O . THR A 1 288 ? -14.804 -14.510 37.248 1.00 34.44 288 THR A O 1
ATOM 2114 N N . ASN A 1 289 ? -13.762 -13.263 35.715 1.00 35.59 289 ASN A N 1
ATOM 2115 C CA . ASN A 1 289 ? -13.563 -12.098 36.593 1.00 35.59 289 ASN A CA 1
ATOM 2116 C C . ASN A 1 289 ? -13.648 -10.762 35.825 1.00 35.59 289 ASN A C 1
ATOM 2118 O O . ASN A 1 289 ? -12.640 -10.080 35.669 1.00 35.59 289 ASN A O 1
ATOM 2122 N N . LEU A 1 290 ? -14.841 -10.361 35.376 1.00 34.69 290 LEU A N 1
ATOM 2123 C CA . LEU A 1 290 ? -15.082 -8.956 35.029 1.00 34.69 290 LEU A CA 1
ATOM 2124 C C . LEU A 1 290 ? -15.454 -8.187 36.308 1.00 34.69 290 LEU A C 1
ATOM 2126 O O . LEU A 1 290 ? -16.567 -8.336 36.816 1.00 34.69 290 LEU A O 1
ATOM 2130 N N . ASP A 1 291 ? -14.528 -7.393 36.852 1.00 35.25 291 ASP A N 1
ATOM 2131 C CA . ASP A 1 291 ? -14.834 -6.405 37.894 1.00 35.25 291 ASP A CA 1
ATOM 2132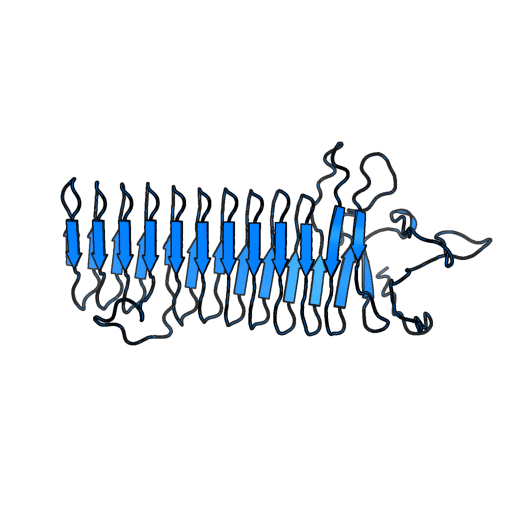 C C . ASP A 1 291 ? -15.164 -5.060 37.229 1.00 35.25 291 ASP A C 1
ATOM 2134 O O . ASP A 1 291 ? -14.288 -4.308 36.809 1.00 35.25 291 ASP A O 1
ATOM 2138 N N . LEU A 1 292 ? -16.460 -4.760 37.116 1.00 35.22 292 LEU A N 1
ATOM 2139 C CA . LEU A 1 292 ? -16.980 -3.529 36.506 1.00 35.22 292 LEU A CA 1
ATOM 2140 C C . LEU A 1 292 ? -16.733 -2.264 37.351 1.00 35.22 292 LEU A C 1
ATOM 2142 O O . LEU A 1 292 ? -17.167 -1.184 36.959 1.00 35.22 292 LEU A O 1
ATOM 2146 N N . ASN A 1 293 ? -16.055 -2.360 38.501 1.00 32.34 293 ASN A N 1
ATOM 2147 C CA . ASN A 1 293 ? -15.643 -1.174 39.259 1.00 32.34 293 ASN A CA 1
ATOM 2148 C C . ASN A 1 293 ? -14.394 -0.491 38.672 1.00 32.34 293 ASN A C 1
ATOM 2150 O O . ASN A 1 293 ? -14.094 0.636 39.068 1.00 32.34 293 ASN A O 1
ATOM 2154 N N . GLU A 1 294 ? -13.680 -1.150 37.750 1.00 28.31 294 GLU A N 1
ATOM 2155 C CA . GLU A 1 294 ? -12.444 -0.637 37.135 1.00 28.31 294 GLU A CA 1
ATOM 2156 C C . GLU A 1 294 ? -12.578 -0.326 35.630 1.00 28.31 294 GLU A C 1
ATOM 2158 O O . GLU A 1 294 ? -11.676 0.283 35.058 1.00 28.31 294 GLU A O 1
ATOM 2163 N N . ALA A 1 295 ? -13.719 -0.645 35.000 1.00 29.53 295 ALA A N 1
ATOM 2164 C CA . ALA A 1 295 ? -14.008 -0.270 33.614 1.00 29.53 295 ALA A CA 1
ATOM 2165 C C . ALA A 1 295 ? -14.229 1.251 33.510 1.00 29.53 295 ALA A C 1
ATOM 2167 O O . ALA A 1 295 ? -15.266 1.789 33.909 1.00 29.53 295 ALA A O 1
ATOM 2168 N N . TYR A 1 296 ? -13.218 1.962 33.014 1.00 30.61 296 TYR A N 1
ATOM 2169 C CA . TYR A 1 296 ? -13.261 3.409 32.840 1.00 30.61 296 TYR A CA 1
ATOM 2170 C C . TYR A 1 296 ? -14.028 3.751 31.557 1.00 30.61 296 TYR A C 1
ATOM 2172 O O . TYR A 1 296 ? -13.464 3.776 30.466 1.00 30.61 296 TYR A O 1
ATOM 2180 N N . PHE A 1 297 ? -15.325 4.015 31.691 1.00 33.66 297 PHE A N 1
ATOM 2181 C CA . PHE A 1 297 ? -16.121 4.618 30.626 1.00 33.66 297 PHE A CA 1
ATOM 2182 C C . PHE A 1 297 ? -15.819 6.120 30.586 1.00 33.66 297 PHE A C 1
ATOM 2184 O O . PHE A 1 297 ? -16.346 6.888 31.393 1.00 33.66 297 PHE A O 1
ATOM 2191 N N . ASP A 1 298 ? -14.928 6.545 29.688 1.00 29.34 298 ASP A N 1
ATOM 2192 C CA . ASP A 1 298 ? -14.701 7.970 29.430 1.00 29.34 298 ASP A CA 1
ATOM 2193 C C . ASP A 1 298 ? -15.797 8.481 28.487 1.00 29.34 298 ASP A C 1
ATOM 2195 O O . ASP A 1 298 ? -15.635 8.534 27.268 1.00 29.34 298 ASP A O 1
ATOM 2199 N N . PHE A 1 299 ? -16.958 8.797 29.061 1.00 29.17 299 PHE A N 1
ATOM 2200 C CA . PHE A 1 299 ? -17.986 9.558 28.364 1.00 29.17 299 PHE A CA 1
ATOM 2201 C C . PHE A 1 299 ? -17.480 10.995 28.221 1.00 29.17 299 PHE A C 1
ATOM 2203 O O . PHE A 1 299 ? -17.485 11.757 29.191 1.00 29.17 299 PHE A O 1
ATOM 2210 N N . LYS A 1 300 ? -17.025 11.380 27.028 1.00 27.69 300 LYS A N 1
ATOM 2211 C CA . LYS A 1 300 ? -16.763 12.794 26.749 1.00 27.69 300 LYS A CA 1
ATOM 2212 C C . LYS A 1 300 ? -18.096 13.508 26.519 1.00 27.69 300 LYS A C 1
ATOM 2214 O O . LYS A 1 300 ? -18.791 13.206 25.555 1.00 27.69 300 LYS A O 1
ATOM 2219 N N . GLU A 1 301 ? -18.441 14.397 27.455 1.00 29.84 301 GLU A N 1
ATOM 2220 C CA . GLU A 1 301 ? -19.559 15.356 27.358 1.00 29.84 301 GLU A CA 1
ATOM 2221 C C . GLU A 1 301 ? -19.410 16.335 26.185 1.00 29.84 301 GLU A C 1
ATOM 2223 O O . GLU A 1 301 ? -18.263 16.764 25.904 1.00 29.84 301 GLU A O 1
#

Solvent-accessible surface area (backbone atoms only — not comparable to full-atom values): 14673 Å² total; per-residue (Å²): 81,83,48,71,55,51,75,44,63,38,82,48,75,49,48,75,46,48,25,39,39,37,32,52,26,34,47,24,36,40,38,32,38,29,34,45,22,38,40,35,31,43,26,35,48,22,41,40,34,34,45,37,52,50,29,40,38,35,33,32,37,33,48,21,37,37,28,52,32,48,75,78,68,85,77,80,52,72,90,57,69,47,40,38,39,40,34,32,42,35,33,50,19,37,39,35,36,34,56,8,41,29,38,39,36,30,39,32,33,47,22,37,40,32,35,47,28,26,52,22,39,40,36,32,35,36,39,48,21,38,40,32,27,48,24,37,44,23,38,40,36,31,32,40,34,49,17,41,40,36,34,31,38,29,52,24,41,38,34,28,38,31,45,46,19,36,40,36,31,36,37,44,46,23,37,41,33,34,22,24,52,42,17,37,41,32,26,51,21,36,44,19,38,41,28,63,48,69,49,68,80,52,85,78,54,79,33,46,31,38,37,32,44,58,48,57,46,22,36,43,33,50,40,44,93,90,44,66,49,46,37,85,67,94,39,43,37,41,81,43,73,61,59,68,54,71,64,34,43,69,46,75,32,75,61,78,86,44,55,76,87,86,87,86,79,89,89,86,87,70,38,77,68,76,101,83,64,84,60,42,90,83,88,61,73,92,64,99,70,79,62,76,91,67,56,75,71,80,78,82,129

Sequence (301 aa):
MKIVGTLNADLLQGNSEDNLLEGLQGNDTIFGGSGNDTILGQKGDDLLVGESGFDVIQGGNGNDTIYVKTTEVKLFATATSESNLAYGNQGDDRIFGSEGNDTIYGNQGQDVIVGMAGDDSLYGGLGDDTISGINGRNRIFGGEGNDSLVGGNGKDIMAGGHDDDTIRGGRQNDTLLGGNGNDTLDGEGNDDVLVGNNDLIEPSSNNQDVWTGGAGKDSFQLGNEDTVFYQQNAESDLAIIKDFTSEDKIILHGSPSDYLIAINGSDSEIYSGSTEKLELIAKVENNTNLDLNEAYFDFKE

Mean predicted aligned error: 9.98 Å

Nearest PDB structure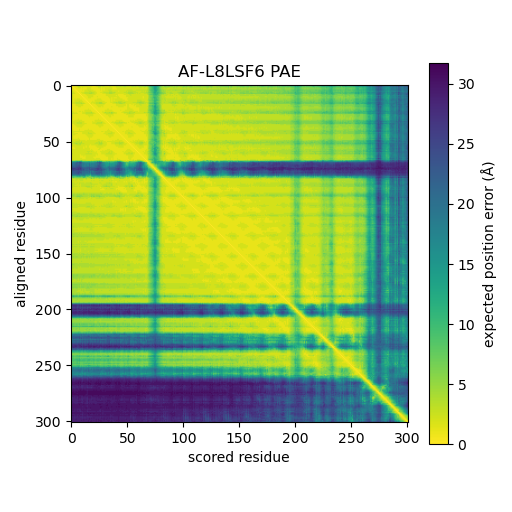s (foldseek):
  7rah-assembly1_E  TM=4.244E-01  e=4.498E-06  Bordetella pertussis
  5cxl-assembly2_B  TM=7.146E-01  e=3.883E-02  Bordetella pertussis Tohama I
  7usl-assembly1_C  TM=2.427E-01  e=2.595E-05  Bordetella pertussis
  6sus-assembly1_A  TM=3.884E-01  e=9.548E-04  Bordetella pertussis Tohama I
  2z8z-assembly1_A  TM=3.017E-01  e=3.688E-04  Pseudomonas sp. MIS38